Protein AF-A0A660R811-F1 (afdb_monomer)

pLDDT: mean 95.67, std 3.6, range [73.94, 98.81]

Foldseek 3Di:
DVVVLVVLVVVLVVCCVPPVPDPCNLVSLLVNLVSCVVVVVLVSSLVSLVVSCVPPPDLQSVLSSLQSNLVSCVVVVVLVSNLVSLVVSCVRPVPHPCNLVSLQVNLVSCVVVVVLVSSLVSLVVSCVSPVPDPCNLVSLQSNLVSCVVVVVLVSSLVSLVVSCVVPVPDPCNVVSVVSNVVSVVD

Radius of gyration: 19.11 Å; Cα contacts (8 Å, |Δi|>4): 213; chains: 1; bounding box: 40×36×58 Å

Nearest PDB structures (foldseek):
  2xev-assembly1_A  TM=8.954E-01  e=5.493E-05  Xanthomonas campestris
  9hmf-assembly1_K  TM=6.594E-01  e=2.266E-05  Campylobacter jejuni
  6q6g-assembly1_K  TM=6.552E-01  e=4.351E-05  Homo sapiens
  5g05-assembly1_K  TM=6.326E-01  e=6.029E-05  Homo sapiens
  9gaw-assembly1_K  TM=5.301E-01  e=6.933E-05  Homo sapiens

Secondary structure (DSSP, 8-state):
-HHHHHHHHHHHHHHHHH-TT-TTHHHHHHHHHHHHHHHT-HHHHHHHHHHHHHH---HHHHHHHHHHHHHHHHHTT-HHHHHHHHHHHHHH-TTSTTHHHHHHHHHHHHHHTT-HHHHHHHHHHHHHH-TT-TTHHHHHHHHHHHHHHTT-HHHHHHHHHHHHHH-TT-TTHHHHHHHHHHHHT-

Sequence (186 aa):
TARKFNELEDYTKKAIKEYPESPKIEWLKYYLGEAYLNMHDYDEAYTLMTGLLKESKTSDVKSGALYVIARYYSEQGNISKAEDYYKNLLSNYPLSVKAPWASLDLALLYYNKNEMKNAKMMFFKTIFTYPDFEKNDACYFYIAQIYEREKAYDKAIKTYQELIKKFPNSPKVPDARKRIEEISAR

Structure (mmCIF, N/CA/C/O backbone):
data_AF-A0A660R811-F1
#
_entry.id   AF-A0A660R811-F1
#
loop_
_atom_site.group_PDB
_atom_site.id
_atom_site.type_symbol
_atom_site.label_atom_id
_atom_site.label_alt_id
_atom_site.label_comp_id
_atom_site.label_asym_id
_atom_site.label_entity_id
_atom_site.label_seq_id
_atom_site.pdbx_PDB_ins_code
_atom_site.Cartn_x
_atom_site.Cartn_y
_atom_site.Cartn_z
_atom_site.occupancy
_atom_site.B_iso_or_equiv
_atom_site.auth_seq_id
_atom_site.auth_comp_id
_atom_site.auth_asym_id
_atom_site.auth_atom_id
_atom_site.pdbx_PDB_model_num
ATOM 1 N N . THR A 1 1 ? 3.594 -19.171 -10.398 1.00 73.94 1 THR A N 1
ATOM 2 C CA . THR A 1 1 ? 4.342 -20.412 -10.093 1.00 73.94 1 THR A CA 1
ATOM 3 C C . THR A 1 1 ? 5.773 -20.215 -10.542 1.00 73.94 1 THR A C 1
ATOM 5 O O . THR A 1 1 ? 5.964 -19.519 -11.533 1.00 73.94 1 THR A O 1
ATOM 8 N N . ALA A 1 2 ? 6.748 -20.827 -9.865 1.00 83.75 2 ALA A N 1
ATOM 9 C CA . ALA A 1 2 ? 8.171 -20.699 -10.211 1.00 83.75 2 ALA A CA 1
ATOM 10 C C . ALA A 1 2 ? 8.452 -20.997 -11.697 1.00 83.75 2 ALA A C 1
ATOM 12 O O . ALA A 1 2 ? 9.181 -20.273 -12.355 1.00 83.75 2 ALA A O 1
ATOM 13 N N . ARG A 1 3 ? 7.756 -21.985 -12.275 1.00 87.69 3 ARG A N 1
ATOM 14 C CA . ARG A 1 3 ? 7.851 -22.293 -13.709 1.00 87.69 3 ARG A CA 1
ATOM 15 C C . ARG A 1 3 ? 7.503 -21.108 -14.622 1.00 87.69 3 ARG A C 1
ATOM 17 O O . ARG A 1 3 ? 8.267 -20.807 -15.527 1.00 87.69 3 ARG A O 1
ATOM 24 N N . LYS A 1 4 ? 6.369 -20.433 -14.387 1.00 87.75 4 LYS A N 1
ATOM 25 C CA . LYS A 1 4 ? 5.953 -19.274 -15.203 1.00 87.75 4 LYS A CA 1
ATOM 26 C C . LYS A 1 4 ? 6.914 -18.094 -15.050 1.00 87.75 4 LYS A C 1
ATOM 28 O O . LYS A 1 4 ? 7.088 -17.333 -15.991 1.00 87.75 4 LYS A O 1
ATOM 33 N N . PHE A 1 5 ? 7.500 -17.945 -13.863 1.00 90.50 5 PHE A N 1
ATOM 34 C CA . PHE A 1 5 ? 8.515 -16.933 -13.597 1.00 90.50 5 PHE A CA 1
ATOM 35 C C . PHE A 1 5 ? 9.790 -17.209 -14.406 1.00 90.50 5 PHE A C 1
ATOM 37 O O . PHE A 1 5 ? 10.191 -16.346 -15.176 1.00 90.50 5 PHE A O 1
ATOM 44 N N . ASN A 1 6 ? 10.336 -18.428 -14.340 1.00 90.44 6 ASN A N 1
ATOM 45 C CA . ASN A 1 6 ? 11.533 -18.807 -15.101 1.00 90.44 6 ASN A CA 1
ATOM 46 C C . ASN A 1 6 ? 11.322 -18.648 -16.617 1.00 90.44 6 ASN A C 1
ATOM 48 O O . ASN A 1 6 ? 12.169 -18.097 -17.310 1.00 90.44 6 ASN A O 1
ATOM 52 N N . GLU A 1 7 ? 10.162 -19.073 -17.136 1.00 92.44 7 GLU A N 1
ATOM 53 C CA . GLU A 1 7 ? 9.817 -18.909 -18.557 1.00 92.44 7 GLU A CA 1
ATOM 54 C C . GLU A 1 7 ? 9.785 -17.422 -18.973 1.00 92.44 7 GLU A C 1
ATOM 56 O O . GLU A 1 7 ? 10.305 -17.065 -20.034 1.00 92.44 7 GLU A O 1
ATOM 61 N N . LEU A 1 8 ? 9.209 -16.544 -18.139 1.00 92.12 8 LEU A N 1
ATOM 62 C CA . LEU A 1 8 ? 9.195 -15.094 -18.371 1.00 92.12 8 LEU A CA 1
ATOM 63 C C . LEU A 1 8 ? 10.604 -14.497 -18.306 1.00 92.12 8 LEU A C 1
ATOM 65 O O . LEU A 1 8 ? 10.948 -13.655 -19.139 1.00 92.12 8 LEU A O 1
ATOM 69 N N . GLU A 1 9 ? 11.398 -14.908 -17.322 1.00 94.00 9 GLU A N 1
ATOM 70 C CA . GLU A 1 9 ? 12.757 -14.427 -17.100 1.00 94.00 9 GLU A CA 1
ATOM 71 C C . GLU A 1 9 ? 13.661 -14.760 -18.290 1.00 94.00 9 GLU A C 1
ATOM 73 O O . GLU A 1 9 ? 14.259 -13.853 -18.875 1.00 94.00 9 GLU A O 1
ATOM 78 N N . ASP A 1 10 ? 13.696 -16.026 -18.707 1.00 94.19 10 ASP A N 1
ATOM 79 C CA . ASP A 1 10 ? 14.511 -16.487 -19.832 1.00 94.19 10 ASP A CA 1
ATOM 80 C C . ASP A 1 10 ? 14.115 -15.786 -21.135 1.00 94.19 10 ASP A C 1
ATOM 82 O O . ASP A 1 10 ? 14.968 -15.262 -21.863 1.00 94.19 10 ASP A O 1
ATOM 86 N N . TYR A 1 11 ? 12.808 -15.717 -21.412 1.00 94.12 11 TYR A N 1
ATOM 87 C CA . TYR A 1 11 ? 12.290 -15.032 -22.592 1.00 94.12 11 TYR A CA 1
ATOM 88 C C . TYR A 1 11 ? 12.667 -13.547 -22.595 1.00 94.12 11 TYR A C 1
ATOM 90 O O . TYR A 1 11 ? 13.138 -13.022 -23.606 1.00 94.12 11 TYR A O 1
ATOM 98 N N . THR A 1 12 ? 12.501 -12.869 -21.459 1.00 93.62 12 THR A N 1
ATOM 99 C CA . THR A 1 12 ? 12.778 -11.435 -21.335 1.00 93.62 12 THR A CA 1
ATOM 100 C C . THR A 1 12 ? 14.269 -11.142 -21.469 1.00 93.62 12 THR A C 1
ATOM 102 O O . THR A 1 12 ? 14.640 -10.245 -22.227 1.00 93.62 12 THR A O 1
ATOM 105 N N . LYS A 1 13 ? 15.143 -11.921 -20.814 1.00 93.19 13 LYS A N 1
ATOM 106 C CA . LYS A 1 13 ? 16.605 -11.779 -20.936 1.00 93.19 13 LYS A CA 1
ATOM 107 C C . LYS A 1 13 ? 17.069 -11.964 -22.381 1.00 93.19 13 LYS A C 1
ATOM 109 O O . LYS A 1 13 ? 17.880 -11.175 -22.870 1.00 93.19 13 LYS A O 1
ATOM 114 N N . LYS A 1 14 ? 16.518 -12.954 -23.090 1.00 95.31 14 LYS A N 1
ATOM 115 C CA . LYS A 1 14 ? 16.787 -13.158 -24.520 1.00 95.31 14 LYS A CA 1
ATOM 116 C C . LYS A 1 14 ? 16.303 -11.973 -25.361 1.00 95.31 14 LYS A C 1
ATOM 118 O O . LYS A 1 14 ? 17.067 -11.450 -26.170 1.00 95.31 14 LYS A O 1
ATOM 123 N N . ALA A 1 15 ? 15.073 -11.509 -25.138 1.00 94.12 15 ALA A N 1
ATOM 124 C CA . ALA A 1 15 ? 14.486 -10.402 -25.889 1.00 94.12 15 ALA A CA 1
ATOM 125 C C . ALA A 1 15 ? 15.270 -9.090 -25.719 1.00 94.12 15 ALA A C 1
ATOM 127 O O . ALA A 1 15 ? 15.489 -8.390 -26.702 1.00 94.12 15 ALA A O 1
ATOM 128 N N . ILE A 1 16 ? 15.744 -8.784 -24.505 1.00 91.31 16 ILE A N 1
ATOM 129 C CA . ILE A 1 16 ? 16.579 -7.602 -24.229 1.00 91.31 16 ILE A CA 1
ATOM 130 C C . ILE A 1 16 ? 17.872 -7.629 -25.053 1.00 91.31 16 ILE A C 1
ATOM 132 O O . ILE A 1 16 ? 18.312 -6.586 -25.530 1.00 91.31 16 ILE A O 1
ATOM 136 N N . LYS A 1 17 ? 18.476 -8.809 -25.233 1.00 92.75 17 LYS A N 1
ATOM 137 C CA . LYS A 1 17 ? 19.713 -8.971 -26.004 1.00 92.75 17 LYS A CA 1
ATOM 138 C C . LYS A 1 17 ? 19.481 -8.881 -27.514 1.00 92.75 17 LYS A C 1
ATOM 140 O O . LYS A 1 17 ? 20.293 -8.290 -28.215 1.00 92.75 17 LYS A O 1
ATOM 145 N N . GLU A 1 18 ? 18.416 -9.502 -28.012 1.00 94.81 18 GLU A N 1
ATOM 146 C CA . GLU A 1 18 ? 18.158 -9.620 -29.455 1.00 94.81 18 GLU A CA 1
ATOM 147 C C . GLU A 1 18 ? 17.431 -8.404 -30.044 1.00 94.81 18 GLU A C 1
ATOM 149 O O . GLU A 1 18 ? 17.654 -8.062 -31.203 1.00 94.81 18 GLU A O 1
ATOM 154 N N . TYR A 1 19 ? 16.585 -7.735 -29.256 1.00 92.19 19 TYR A N 1
ATOM 155 C CA . TYR A 1 19 ? 15.718 -6.649 -29.721 1.00 92.19 19 TYR A CA 1
ATOM 156 C C . TYR A 1 19 ? 15.730 -5.432 -28.778 1.00 92.19 19 TYR A C 1
ATOM 158 O O . TYR A 1 19 ? 14.651 -4.963 -28.411 1.00 92.19 19 TYR A O 1
ATOM 166 N N . PRO A 1 20 ? 16.899 -4.893 -28.376 1.00 87.94 20 PRO A N 1
ATOM 167 C CA . PRO A 1 20 ? 16.999 -3.867 -27.329 1.00 87.94 20 PRO A CA 1
ATOM 168 C C . PRO A 1 20 ? 16.173 -2.599 -27.604 1.00 87.94 20 PRO A C 1
ATOM 170 O O . PRO A 1 20 ? 15.628 -2.015 -26.672 1.00 87.94 20 PRO A O 1
ATOM 173 N N . GLU A 1 21 ? 16.018 -2.222 -28.876 1.00 88.12 21 GLU A N 1
ATOM 174 C CA . GLU A 1 21 ? 15.279 -1.026 -29.312 1.00 88.12 21 GLU A CA 1
ATOM 175 C C . GLU A 1 21 ? 13.764 -1.257 -29.476 1.00 88.12 21 GLU A C 1
ATOM 177 O O . GLU A 1 21 ? 13.021 -0.350 -29.852 1.00 88.12 21 GLU A O 1
ATOM 182 N N . SER A 1 22 ? 13.270 -2.480 -29.249 1.00 89.69 22 SER A N 1
ATOM 183 C CA . SER A 1 22 ? 11.843 -2.766 -29.406 1.00 89.69 22 SER A CA 1
ATOM 184 C C . SER A 1 22 ? 11.028 -2.044 -28.324 1.00 89.69 22 SER A C 1
ATOM 186 O O . SER A 1 22 ? 11.321 -2.189 -27.134 1.00 89.69 22 SER A O 1
ATOM 188 N N . PRO A 1 23 ? 9.924 -1.359 -28.681 1.00 84.62 23 PRO A N 1
ATOM 189 C CA . PRO A 1 23 ? 9.081 -0.654 -27.711 1.00 84.62 23 PRO A CA 1
ATOM 190 C C . PRO A 1 23 ? 8.421 -1.599 -26.693 1.00 84.62 23 PRO A C 1
ATOM 192 O O . PRO A 1 23 ? 7.907 -1.164 -25.669 1.00 84.62 23 PRO A O 1
ATOM 195 N N . LYS A 1 24 ? 8.433 -2.913 -26.949 1.00 89.56 24 LYS A N 1
ATOM 196 C CA . LYS A 1 24 ? 7.929 -3.927 -26.014 1.00 89.56 24 LYS A CA 1
ATOM 197 C C . LYS A 1 24 ? 8.922 -4.252 -24.898 1.00 89.56 24 LYS A C 1
ATOM 199 O O . LYS A 1 24 ? 8.513 -4.825 -23.891 1.00 89.56 24 LYS A O 1
ATOM 204 N N . ILE A 1 25 ? 10.205 -3.916 -25.060 1.00 91.12 25 ILE A N 1
ATOM 205 C CA . ILE A 1 25 ? 11.242 -4.252 -24.080 1.00 91.12 25 ILE A CA 1
ATOM 206 C C . ILE A 1 25 ? 10.977 -3.583 -22.742 1.00 91.12 25 ILE A C 1
ATOM 208 O O . ILE A 1 25 ? 11.134 -4.241 -21.719 1.00 91.12 25 ILE A O 1
ATOM 212 N N . GLU A 1 26 ? 10.533 -2.324 -22.718 1.00 92.94 26 GLU A N 1
ATOM 213 C CA . GLU A 1 26 ? 10.246 -1.660 -21.441 1.00 92.94 26 GLU A CA 1
ATOM 214 C C . GLU A 1 26 ? 9.140 -2.373 -20.653 1.00 92.94 26 GLU A C 1
ATOM 216 O O . GLU A 1 26 ? 9.266 -2.543 -19.444 1.00 92.94 26 GLU A O 1
ATOM 221 N N . TRP A 1 27 ? 8.114 -2.884 -21.339 1.00 92.38 27 TRP A N 1
ATOM 222 C CA . TRP A 1 27 ? 7.029 -3.641 -20.720 1.00 92.38 27 TRP A CA 1
ATOM 223 C C . TRP A 1 27 ? 7.484 -5.019 -20.250 1.00 92.38 27 TRP A C 1
ATOM 225 O O . TRP A 1 27 ? 7.127 -5.431 -19.154 1.00 92.38 27 TRP A O 1
ATOM 235 N N . LEU A 1 28 ? 8.314 -5.718 -21.031 1.00 93.56 28 LEU A N 1
ATOM 236 C CA . LEU A 1 28 ? 8.889 -6.997 -20.602 1.00 93.56 28 LEU A CA 1
ATOM 237 C C . LEU A 1 28 ? 9.790 -6.823 -19.376 1.00 93.56 28 LEU A C 1
ATOM 239 O O . LEU A 1 28 ? 9.643 -7.559 -18.404 1.00 93.56 28 LEU A O 1
ATOM 243 N N . LYS A 1 29 ? 10.667 -5.812 -19.384 1.00 92.31 29 LYS A N 1
ATOM 244 C CA . LYS A 1 29 ? 11.474 -5.430 -18.218 1.00 92.31 29 LYS A CA 1
ATOM 245 C C . LYS A 1 29 ? 10.569 -5.087 -17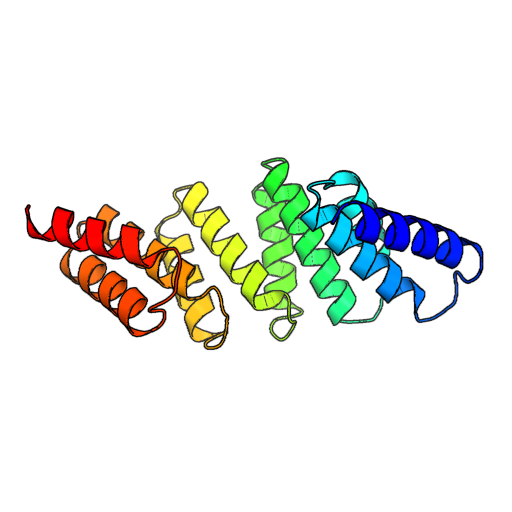.024 1.00 92.31 29 LYS A C 1
ATOM 247 O O . LYS A 1 29 ? 10.833 -5.525 -15.911 1.00 92.31 29 LYS A O 1
ATOM 252 N N . TYR A 1 30 ? 9.489 -4.336 -17.247 1.00 93.56 30 TYR A N 1
ATOM 253 C CA . TYR A 1 30 ? 8.550 -3.959 -16.192 1.00 93.56 30 TYR A CA 1
ATOM 254 C C . TYR A 1 30 ? 7.882 -5.193 -15.569 1.00 93.56 30 TYR A C 1
ATOM 256 O O . TYR A 1 30 ? 7.972 -5.386 -14.359 1.00 93.56 30 TYR A O 1
ATOM 264 N N . TYR A 1 31 ? 7.302 -6.080 -16.381 1.00 93.19 31 TYR A N 1
ATOM 265 C CA . TYR A 1 31 ? 6.665 -7.300 -15.885 1.00 93.19 31 TYR A CA 1
ATOM 266 C C . TYR A 1 31 ? 7.652 -8.247 -15.209 1.00 93.19 31 TYR A C 1
ATOM 268 O O . TYR A 1 31 ? 7.307 -8.857 -14.201 1.00 93.19 31 TYR A O 1
ATOM 276 N N . LEU A 1 32 ? 8.881 -8.353 -15.719 1.00 94.62 32 LEU A N 1
ATOM 277 C CA . LEU A 1 32 ? 9.922 -9.138 -15.068 1.00 94.62 32 LEU A CA 1
ATOM 278 C C . LEU A 1 32 ? 10.283 -8.553 -13.694 1.00 94.62 32 LEU A C 1
ATOM 280 O O . LEU A 1 32 ? 10.383 -9.299 -12.727 1.00 94.62 32 LEU A O 1
ATOM 284 N N . GLY A 1 33 ? 10.409 -7.229 -13.568 1.00 93.88 33 GLY A N 1
ATOM 285 C CA . GLY A 1 33 ? 10.685 -6.604 -12.273 1.00 93.88 33 GLY A CA 1
ATOM 286 C C . GLY A 1 33 ? 9.517 -6.708 -11.287 1.00 93.88 33 GLY A C 1
ATOM 287 O O . GLY A 1 33 ? 9.749 -6.894 -10.096 1.00 93.88 33 GLY A O 1
ATOM 288 N N . GLU A 1 34 ? 8.263 -6.670 -11.754 1.00 92.12 34 GLU A N 1
ATOM 289 C CA . GLU A 1 34 ? 7.107 -7.019 -10.914 1.00 92.12 34 GLU A CA 1
ATOM 290 C C . GLU A 1 34 ? 7.139 -8.486 -10.477 1.00 92.12 34 GLU A C 1
ATOM 292 O O . GLU A 1 34 ? 6.759 -8.818 -9.354 1.00 92.12 34 GLU A O 1
ATOM 297 N N . ALA A 1 35 ? 7.584 -9.378 -11.358 1.00 93.25 35 ALA A N 1
ATOM 298 C CA . ALA A 1 35 ? 7.699 -10.789 -11.045 1.00 93.25 35 ALA A CA 1
ATOM 299 C C . ALA A 1 35 ? 8.788 -11.035 -9.988 1.00 93.25 35 ALA A C 1
ATOM 301 O O . ALA A 1 35 ? 8.509 -11.735 -9.019 1.00 93.25 35 ALA A O 1
ATOM 302 N N . TYR A 1 36 ? 9.956 -10.392 -10.105 1.00 94.75 36 TYR A N 1
ATOM 303 C CA . TYR A 1 36 ? 10.993 -10.409 -9.066 1.00 94.75 36 TYR A CA 1
ATOM 304 C C . TYR A 1 36 ? 10.465 -9.866 -7.730 1.00 94.75 36 TYR A C 1
ATOM 306 O O . TYR A 1 36 ? 10.642 -10.507 -6.698 1.00 94.75 36 TYR A O 1
ATOM 314 N N . LEU A 1 37 ? 9.717 -8.751 -7.742 1.00 90.75 37 LEU A N 1
ATOM 315 C CA . LEU A 1 37 ? 9.075 -8.219 -6.533 1.00 90.75 37 LEU A CA 1
ATOM 316 C C . LEU A 1 37 ? 8.165 -9.266 -5.864 1.00 90.75 37 LEU A C 1
ATOM 318 O O . LEU A 1 37 ? 8.230 -9.451 -4.653 1.00 90.75 37 LEU A O 1
ATOM 322 N N . ASN A 1 38 ? 7.334 -9.962 -6.645 1.00 90.50 38 ASN A N 1
ATOM 323 C CA . ASN A 1 38 ? 6.429 -10.997 -6.132 1.00 90.50 38 ASN A CA 1
ATOM 324 C C . ASN A 1 38 ? 7.162 -12.247 -5.618 1.00 90.50 38 ASN A C 1
ATOM 326 O O . ASN A 1 38 ? 6.610 -12.980 -4.801 1.00 90.50 38 ASN A O 1
ATOM 330 N N . MET A 1 39 ? 8.374 -12.503 -6.112 1.00 91.31 39 MET A N 1
ATOM 331 C CA . MET A 1 39 ? 9.253 -13.576 -5.638 1.00 91.31 39 MET A CA 1
ATOM 332 C C . MET A 1 39 ? 10.105 -13.153 -4.434 1.00 91.31 39 MET A C 1
ATOM 334 O O . MET A 1 39 ? 10.786 -13.998 -3.865 1.00 91.31 39 MET A O 1
ATOM 338 N N . HIS A 1 40 ? 10.008 -11.888 -4.004 1.00 90.44 40 HIS A N 1
ATOM 339 C CA . HIS A 1 40 ? 10.858 -11.266 -2.984 1.00 90.44 40 HIS A CA 1
ATOM 340 C C . HIS A 1 40 ? 12.341 -11.143 -3.384 1.00 90.44 40 HIS A C 1
ATOM 342 O O . HIS A 1 40 ? 13.194 -10.881 -2.536 1.00 90.44 40 HIS A O 1
ATOM 348 N N . ASP A 1 41 ? 12.639 -11.235 -4.682 1.00 93.50 41 ASP A N 1
ATOM 349 C CA . ASP A 1 41 ? 13.967 -11.014 -5.265 1.00 93.50 41 ASP A CA 1
ATOM 350 C C . ASP A 1 41 ? 14.180 -9.505 -5.479 1.00 93.50 41 ASP A C 1
ATOM 352 O O . ASP A 1 41 ? 14.126 -8.958 -6.586 1.00 93.50 41 ASP A O 1
ATOM 356 N N . TYR A 1 42 ? 14.289 -8.776 -4.367 1.00 90.75 42 TYR A N 1
ATOM 357 C CA . TYR A 1 42 ? 14.204 -7.317 -4.376 1.00 90.75 42 TYR A CA 1
ATOM 358 C C . TYR A 1 42 ? 15.392 -6.632 -5.077 1.00 90.75 42 TYR A C 1
ATOM 360 O O . TYR A 1 42 ? 15.207 -5.551 -5.640 1.00 90.75 42 TYR A O 1
ATOM 368 N N . ASP A 1 43 ? 16.587 -7.231 -5.077 1.00 94.25 43 ASP A N 1
ATOM 369 C CA . ASP A 1 43 ? 17.795 -6.652 -5.688 1.00 94.25 43 ASP A CA 1
ATOM 370 C C . ASP A 1 43 ? 17.730 -6.658 -7.229 1.00 94.25 43 ASP A C 1
ATOM 372 O O . ASP A 1 43 ? 18.029 -5.651 -7.887 1.00 94.25 43 ASP A O 1
ATOM 376 N N . GLU A 1 44 ? 17.268 -7.758 -7.822 1.00 94.69 44 GLU A N 1
ATOM 377 C CA . GLU A 1 44 ? 17.022 -7.899 -9.256 1.00 94.69 44 GLU A CA 1
ATOM 378 C C . GLU A 1 44 ? 15.902 -6.956 -9.702 1.00 94.69 44 GLU A C 1
ATOM 380 O O . GLU A 1 44 ? 16.046 -6.229 -10.695 1.00 94.69 44 GLU A O 1
ATOM 385 N N . ALA A 1 45 ? 14.815 -6.901 -8.923 1.00 95.25 45 ALA A N 1
ATOM 386 C CA . ALA A 1 45 ? 13.706 -5.983 -9.156 1.00 95.25 45 ALA A CA 1
ATOM 387 C C . ALA A 1 45 ? 14.188 -4.523 -9.158 1.00 95.25 45 ALA A C 1
ATOM 389 O O . ALA A 1 45 ? 13.880 -3.759 -10.076 1.00 95.25 45 ALA A O 1
ATOM 390 N N . TYR A 1 46 ? 14.992 -4.138 -8.164 1.00 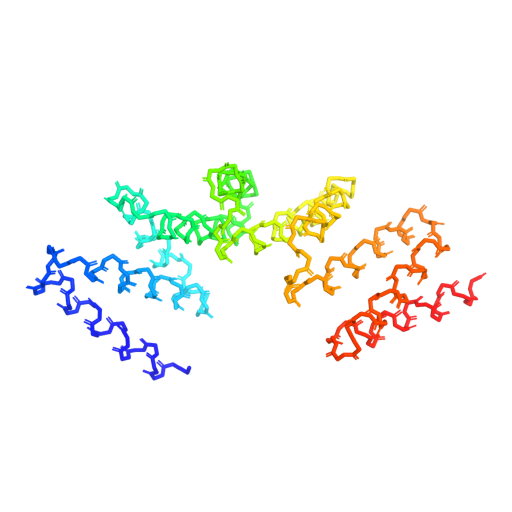95.62 46 TYR A N 1
ATOM 391 C CA . TYR A 1 46 ? 15.559 -2.797 -8.049 1.00 95.62 46 TYR A CA 1
ATOM 392 C C . TYR A 1 46 ? 16.467 -2.446 -9.231 1.00 95.62 46 TYR A C 1
ATOM 394 O O . TYR A 1 46 ? 16.323 -1.379 -9.837 1.00 95.62 46 TYR A O 1
ATOM 402 N N . THR A 1 47 ? 17.380 -3.345 -9.597 1.00 95.12 47 THR A N 1
ATOM 403 C CA . THR A 1 47 ? 18.315 -3.127 -10.710 1.00 95.12 47 THR A CA 1
ATOM 404 C C . THR A 1 47 ? 17.564 -2.862 -12.014 1.00 95.12 47 THR A C 1
ATOM 406 O O . THR A 1 47 ? 17.850 -1.897 -12.725 1.00 95.12 47 THR A O 1
ATOM 409 N N . LEU A 1 48 ? 16.538 -3.663 -12.297 1.00 94.38 48 LEU A N 1
ATOM 410 C CA . LEU A 1 48 ? 15.741 -3.526 -13.512 1.00 94.38 48 LEU A CA 1
ATOM 411 C C . LEU A 1 48 ? 14.898 -2.242 -13.514 1.00 94.38 48 LEU A C 1
ATOM 413 O O . LEU A 1 48 ? 14.853 -1.514 -14.510 1.00 94.38 48 LEU A O 1
ATOM 417 N N . MET A 1 49 ? 14.268 -1.929 -12.381 1.00 95.94 49 MET A N 1
ATOM 418 C CA . MET A 1 49 ? 13.371 -0.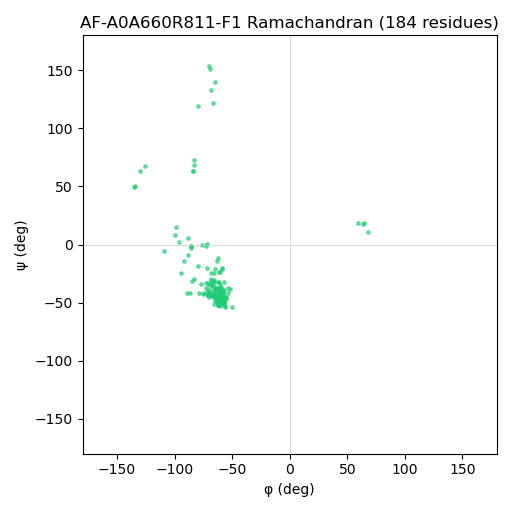780 -12.248 1.00 95.94 49 MET A CA 1
ATOM 419 C C . MET A 1 49 ? 14.117 0.553 -12.230 1.00 95.94 49 MET A C 1
ATOM 421 O O . MET A 1 49 ? 13.625 1.538 -12.779 1.00 95.94 49 MET A O 1
ATOM 425 N N . THR A 1 50 ? 15.330 0.604 -11.678 1.00 95.75 50 THR A N 1
ATOM 426 C CA . THR A 1 50 ? 16.168 1.813 -11.748 1.00 95.75 50 THR A CA 1
ATOM 427 C C . THR A 1 50 ? 16.631 2.123 -13.169 1.00 95.75 50 THR A C 1
ATOM 429 O O . THR A 1 50 ? 16.703 3.300 -13.529 1.00 95.75 50 THR A O 1
ATOM 432 N N . GLY A 1 51 ? 16.898 1.102 -13.992 1.00 93.38 51 GLY A N 1
ATOM 433 C CA . GLY A 1 51 ? 17.133 1.276 -15.428 1.00 93.38 51 GLY A CA 1
ATOM 434 C C . GLY A 1 51 ? 15.898 1.839 -16.134 1.00 93.38 51 GLY A C 1
ATOM 435 O O . GLY A 1 51 ? 15.967 2.885 -16.780 1.00 93.38 51 GLY A O 1
ATOM 436 N N . LEU A 1 52 ? 14.736 1.213 -15.918 1.00 93.56 52 LEU A N 1
ATOM 437 C CA . LEU A 1 52 ? 13.468 1.654 -16.510 1.00 93.56 52 LEU A CA 1
ATOM 438 C C . LEU A 1 52 ? 13.086 3.086 -16.143 1.00 93.56 52 LEU A C 1
ATOM 440 O O . LEU A 1 52 ? 12.637 3.836 -17.006 1.00 93.56 52 LEU A O 1
ATOM 444 N N . LEU A 1 53 ? 13.282 3.486 -14.887 1.00 94.62 53 LEU A N 1
ATOM 445 C CA . LEU A 1 53 ? 12.941 4.832 -14.435 1.00 94.62 53 LEU A CA 1
ATOM 446 C C . LEU A 1 53 ? 13.754 5.918 -15.163 1.00 94.62 53 LEU A C 1
ATOM 448 O O . LEU A 1 53 ? 13.240 7.017 -15.385 1.00 94.62 53 LEU A O 1
ATOM 452 N N . LYS A 1 54 ? 15.003 5.612 -15.544 1.00 93.19 54 LYS A N 1
ATOM 453 C CA . LYS A 1 54 ? 15.890 6.518 -16.293 1.00 93.19 54 LYS A CA 1
ATOM 454 C C . LYS A 1 54 ? 15.552 6.567 -17.784 1.00 93.19 54 LYS A C 1
ATOM 456 O O . LYS A 1 54 ? 15.586 7.643 -18.373 1.00 93.19 54 LYS A O 1
ATOM 461 N N . GLU A 1 55 ? 15.259 5.414 -18.380 1.00 90.94 55 GLU A N 1
ATOM 462 C CA . GLU A 1 55 ? 15.128 5.244 -19.835 1.00 90.94 55 GLU A CA 1
ATOM 463 C C . GLU A 1 55 ? 13.705 5.502 -20.347 1.00 90.94 55 GLU A C 1
ATOM 465 O O . GLU A 1 55 ? 13.516 6.124 -21.396 1.00 90.94 55 GLU A O 1
ATOM 470 N N . SER A 1 56 ? 12.694 5.017 -19.622 1.00 89.56 56 SER A N 1
ATOM 471 C CA . SER A 1 56 ? 11.312 5.022 -20.099 1.00 89.56 56 SER A CA 1
ATOM 472 C C . SER A 1 56 ? 10.748 6.442 -20.157 1.00 89.56 56 SER A C 1
ATOM 474 O O . SER A 1 56 ? 11.103 7.322 -19.369 1.00 89.56 56 SER A O 1
ATOM 476 N N . LYS A 1 57 ? 9.812 6.678 -21.078 1.00 90.81 57 LYS A N 1
ATOM 477 C CA . LYS A 1 57 ? 8.952 7.877 -21.103 1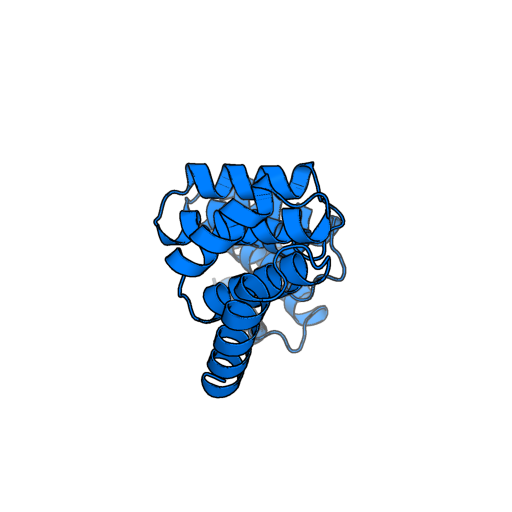.00 90.81 57 LYS A CA 1
ATOM 478 C C . LYS A 1 57 ? 7.502 7.549 -20.739 1.00 90.81 57 LYS A C 1
ATOM 480 O O . LYS A 1 57 ? 6.698 8.463 -20.573 1.00 90.81 57 LYS A O 1
ATOM 485 N N . THR A 1 58 ? 7.189 6.268 -20.575 1.00 92.94 58 THR A N 1
ATOM 486 C CA . THR A 1 58 ? 5.844 5.760 -20.332 1.00 92.94 58 THR A CA 1
ATOM 487 C C . THR A 1 58 ? 5.478 5.937 -18.862 1.00 92.94 58 THR A C 1
ATOM 489 O O . THR A 1 58 ? 6.137 5.408 -17.968 1.00 92.94 58 THR A O 1
ATOM 492 N N . SER A 1 59 ? 4.416 6.704 -18.609 1.00 93.00 59 SER A N 1
ATOM 493 C CA . SER A 1 59 ? 3.952 7.045 -17.258 1.00 93.00 59 SER A CA 1
ATOM 494 C C . SER A 1 59 ? 3.693 5.806 -16.395 1.00 93.00 59 SER A C 1
ATOM 496 O O . SER A 1 59 ? 4.144 5.745 -15.252 1.00 93.00 59 SER A O 1
ATOM 498 N N . ASP A 1 60 ? 3.028 4.793 -16.953 1.00 91.12 60 ASP A N 1
ATOM 499 C CA . ASP A 1 60 ? 2.702 3.565 -16.224 1.00 91.12 60 ASP A CA 1
ATOM 500 C C . ASP A 1 60 ? 3.960 2.793 -15.818 1.00 91.12 60 ASP A C 1
ATOM 502 O O . ASP A 1 60 ? 4.105 2.442 -14.647 1.00 91.12 60 ASP A O 1
ATOM 506 N N . VAL A 1 61 ? 4.920 2.634 -16.733 1.00 94.25 61 VAL A N 1
ATOM 507 C CA . VAL A 1 61 ? 6.215 1.995 -16.448 1.00 94.25 61 VAL A CA 1
ATOM 508 C C . VAL A 1 61 ? 6.980 2.766 -15.370 1.00 94.25 61 VAL A C 1
ATOM 510 O O . VAL A 1 61 ? 7.499 2.156 -14.435 1.00 94.25 61 VAL A O 1
ATOM 513 N N . LYS A 1 62 ? 7.007 4.105 -15.433 1.00 96.44 62 LYS A N 1
ATOM 514 C CA . LYS A 1 62 ? 7.652 4.934 -14.400 1.00 96.44 62 LYS A CA 1
ATOM 515 C C . LYS A 1 62 ? 6.992 4.786 -13.037 1.00 96.44 62 LYS A C 1
ATOM 517 O O . LYS A 1 62 ? 7.694 4.621 -12.043 1.00 96.44 62 LYS A O 1
ATOM 522 N N . SER A 1 63 ? 5.663 4.825 -12.980 1.00 96.62 63 SER A N 1
ATOM 523 C CA . SER A 1 63 ? 4.923 4.633 -11.729 1.00 96.62 63 SER A CA 1
ATOM 524 C C . SER A 1 63 ? 5.181 3.244 -11.135 1.00 96.62 63 SER A C 1
ATOM 526 O O . SER A 1 63 ? 5.448 3.113 -9.943 1.00 96.62 63 SER A O 1
ATOM 528 N N . GLY A 1 64 ? 5.220 2.220 -11.987 1.00 94.75 64 GLY A N 1
ATOM 529 C CA . GLY A 1 64 ? 5.615 0.863 -11.650 1.00 94.75 64 GLY A CA 1
ATOM 530 C C . GLY A 1 64 ? 7.009 0.773 -11.043 1.00 94.75 64 GLY A C 1
ATOM 531 O O . GLY A 1 64 ? 7.183 0.230 -9.952 1.00 94.75 64 GLY A O 1
ATOM 532 N N . ALA A 1 65 ? 7.989 1.373 -11.717 1.00 96.88 65 ALA A N 1
ATOM 533 C CA . ALA A 1 65 ? 9.367 1.412 -11.255 1.00 96.88 65 ALA A CA 1
ATOM 534 C C . ALA A 1 65 ? 9.514 2.129 -9.910 1.00 96.88 65 ALA A C 1
ATOM 536 O O . ALA A 1 65 ? 10.164 1.604 -9.008 1.00 96.88 65 ALA A O 1
ATOM 537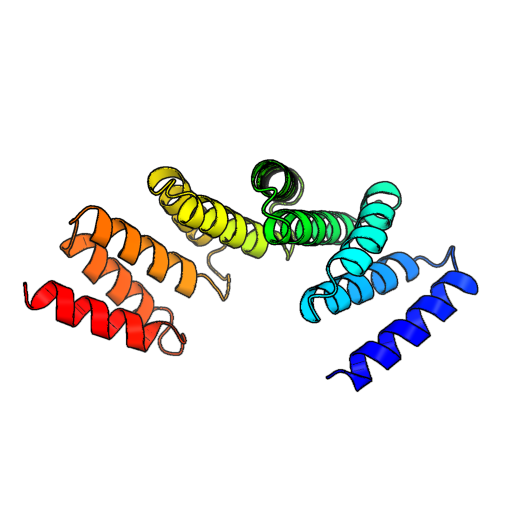 N N . LEU A 1 66 ? 8.868 3.287 -9.736 1.00 98.06 66 LEU A N 1
ATOM 538 C CA . LEU A 1 66 ? 8.865 4.003 -8.458 1.00 98.06 66 LEU A CA 1
ATOM 539 C C . LEU A 1 66 ? 8.288 3.146 -7.327 1.00 98.06 66 LEU A C 1
ATOM 541 O O . LEU A 1 66 ? 8.857 3.127 -6.239 1.00 98.06 66 LEU A O 1
ATOM 545 N N . TYR A 1 67 ? 7.196 2.418 -7.581 1.00 97.56 67 TYR A N 1
ATOM 546 C CA . TYR A 1 67 ? 6.583 1.539 -6.585 1.00 97.56 67 TYR A CA 1
ATOM 547 C C . TYR A 1 67 ? 7.538 0.421 -6.155 1.00 97.56 67 TYR A C 1
ATOM 549 O O . TYR A 1 67 ? 7.767 0.228 -4.964 1.00 97.56 67 TYR A O 1
ATOM 557 N N . VAL A 1 68 ? 8.147 -0.281 -7.114 1.00 96.44 68 VAL A N 1
ATOM 558 C CA . VAL A 1 68 ? 9.082 -1.380 -6.824 1.00 96.44 68 VAL A CA 1
ATOM 559 C C . VAL A 1 68 ? 10.328 -0.874 -6.093 1.00 96.44 68 VAL A C 1
ATOM 561 O O . VAL A 1 68 ? 10.773 -1.499 -5.134 1.00 96.44 68 VAL A O 1
ATOM 564 N N . ILE A 1 69 ? 10.866 0.285 -6.482 1.00 97.44 69 ILE A N 1
ATOM 565 C CA . ILE A 1 69 ? 12.010 0.893 -5.791 1.00 97.44 69 ILE A CA 1
ATOM 566 C C . ILE A 1 69 ? 11.632 1.305 -4.357 1.00 97.44 69 ILE A C 1
ATOM 568 O O . ILE A 1 69 ? 12.424 1.120 -3.432 1.00 97.44 69 ILE A O 1
ATOM 572 N N . ALA A 1 70 ? 10.422 1.825 -4.139 1.00 97.69 70 ALA A N 1
ATOM 573 C CA . ALA A 1 70 ? 9.938 2.131 -2.795 1.00 97.69 70 ALA A CA 1
ATOM 574 C C . ALA A 1 70 ? 9.825 0.866 -1.927 1.00 97.69 70 ALA A C 1
ATOM 576 O O . ALA A 1 70 ? 10.271 0.872 -0.777 1.00 97.69 70 ALA A O 1
ATOM 577 N N . ARG A 1 71 ? 9.301 -0.233 -2.490 1.00 95.94 71 ARG A N 1
ATOM 578 C CA . ARG A 1 71 ? 9.257 -1.549 -1.833 1.00 95.94 71 ARG A CA 1
ATOM 579 C C . ARG A 1 71 ? 10.652 -2.039 -1.471 1.00 95.94 71 ARG A C 1
ATOM 581 O O . ARG A 1 71 ? 10.866 -2.376 -0.315 1.00 95.94 71 ARG A O 1
ATOM 588 N N . TYR A 1 72 ? 11.603 -1.983 -2.403 1.00 96.06 72 TYR A N 1
ATOM 589 C CA . TYR A 1 72 ? 13.003 -2.331 -2.147 1.00 96.06 72 TYR A CA 1
ATOM 590 C C . TYR A 1 72 ? 13.546 -1.613 -0.905 1.00 96.06 72 TYR A C 1
ATOM 592 O O . TYR A 1 72 ? 14.008 -2.249 0.039 1.00 96.06 72 TYR A O 1
ATOM 600 N N . TYR A 1 73 ? 13.423 -0.284 -0.851 1.00 97.12 73 TYR A N 1
ATOM 601 C CA . TYR A 1 73 ? 13.916 0.477 0.297 1.00 97.12 73 TYR A CA 1
ATOM 602 C C . TYR A 1 73 ? 13.149 0.192 1.592 1.00 97.12 73 TYR A C 1
ATOM 604 O O . TYR A 1 73 ? 13.753 0.231 2.663 1.00 97.12 73 TYR A O 1
ATOM 612 N N . SER A 1 74 ? 11.853 -0.120 1.510 1.00 95.12 74 SER A N 1
ATOM 613 C CA . SER A 1 74 ? 11.053 -0.519 2.670 1.00 95.12 74 SER A CA 1
ATOM 614 C C . SER A 1 74 ? 11.566 -1.823 3.284 1.00 95.12 74 SER A C 1
ATOM 616 O O . SER A 1 74 ? 11.677 -1.917 4.503 1.00 95.12 74 SER A O 1
ATOM 618 N N . GLU A 1 75 ? 11.912 -2.804 2.452 1.00 93.06 75 GLU A N 1
ATOM 619 C CA . GLU A 1 75 ? 12.410 -4.121 2.880 1.00 93.06 75 GLU A CA 1
ATOM 620 C C . GLU A 1 75 ? 13.824 -4.035 3.461 1.00 93.06 75 GLU A C 1
ATOM 622 O O . GLU A 1 75 ? 14.139 -4.699 4.442 1.00 93.06 75 GLU A O 1
ATOM 627 N N . GLN A 1 76 ? 14.648 -3.122 2.941 1.00 93.44 76 GLN A N 1
ATOM 628 C CA . GLN A 1 76 ? 15.959 -2.795 3.516 1.00 93.44 76 GLN A CA 1
ATOM 629 C C . GLN A 1 76 ? 15.868 -1.991 4.828 1.00 93.44 76 GLN A C 1
ATOM 631 O O . GLN A 1 76 ? 16.888 -1.592 5.389 1.00 93.44 76 GLN A O 1
ATOM 636 N N . GLY A 1 77 ? 14.659 -1.659 5.295 1.00 92.88 77 GLY A N 1
ATOM 637 C CA . GLY A 1 77 ? 14.453 -0.796 6.459 1.00 92.88 77 GLY A CA 1
ATOM 638 C C . GLY A 1 77 ? 14.873 0.660 6.229 1.00 92.88 77 GLY A C 1
ATOM 639 O O . GLY A 1 77 ? 14.910 1.451 7.173 1.00 92.88 77 GLY A O 1
ATOM 640 N N . ASN A 1 78 ? 15.161 1.064 4.987 1.00 96.25 78 ASN A N 1
ATOM 641 C CA . ASN A 1 78 ? 15.442 2.453 4.639 1.00 96.25 78 ASN A CA 1
ATOM 642 C C . ASN A 1 78 ? 14.133 3.220 4.425 1.00 96.25 78 ASN A C 1
ATOM 644 O O . ASN A 1 78 ? 13.738 3.583 3.314 1.00 96.25 78 ASN A O 1
ATOM 648 N N . ILE A 1 79 ? 13.468 3.471 5.547 1.00 94.25 79 ILE A N 1
ATOM 649 C CA . ILE A 1 79 ? 12.143 4.077 5.611 1.00 94.25 79 ILE A CA 1
ATOM 650 C C . ILE A 1 79 ? 12.096 5.448 4.927 1.00 94.25 79 ILE A C 1
ATOM 652 O O . ILE A 1 79 ? 11.132 5.748 4.229 1.00 94.25 79 ILE A O 1
ATOM 656 N N . SER A 1 80 ? 13.148 6.260 5.085 1.00 96.06 80 SER A N 1
ATOM 657 C CA . SER A 1 80 ? 13.222 7.599 4.484 1.00 96.06 80 SER A CA 1
ATOM 658 C C . SER A 1 80 ? 13.154 7.530 2.960 1.00 96.06 80 SER A C 1
ATOM 660 O O . SER A 1 80 ? 12.335 8.208 2.349 1.00 96.06 80 SER A O 1
ATOM 662 N N . LYS A 1 81 ? 13.975 6.674 2.338 1.00 97.75 81 LYS A N 1
ATOM 663 C CA . LYS A 1 81 ? 13.962 6.531 0.880 1.00 97.75 81 LYS A CA 1
ATOM 664 C C . LYS A 1 81 ? 12.656 5.918 0.388 1.00 97.75 81 LYS A C 1
ATOM 666 O O . LYS A 1 81 ? 12.116 6.385 -0.608 1.00 97.75 81 LYS A O 1
ATOM 671 N N . ALA A 1 82 ? 12.134 4.903 1.078 1.00 97.94 82 ALA A N 1
ATOM 672 C CA . ALA A 1 82 ? 10.850 4.302 0.718 1.00 97.94 82 ALA A CA 1
ATOM 673 C C . ALA A 1 82 ? 9.736 5.362 0.665 1.00 97.94 82 ALA A C 1
ATOM 675 O O . ALA A 1 82 ? 9.002 5.454 -0.319 1.00 97.94 82 ALA A O 1
ATOM 676 N N . GLU A 1 83 ? 9.668 6.213 1.692 1.00 97.62 83 GLU A N 1
ATOM 677 C CA . GLU A 1 83 ? 8.731 7.331 1.776 1.00 97.62 83 GLU A CA 1
ATOM 678 C C . GLU A 1 83 ? 8.884 8.315 0.605 1.00 97.62 83 GLU A C 1
ATOM 680 O O . GLU A 1 83 ? 7.878 8.678 -0.012 1.00 97.62 83 GLU A O 1
ATOM 685 N N . ASP A 1 84 ? 10.113 8.697 0.250 1.00 98.25 84 ASP A N 1
ATOM 686 C CA . ASP A 1 84 ? 10.380 9.603 -0.874 1.00 98.25 84 ASP A CA 1
ATOM 687 C C . ASP A 1 84 ? 9.877 9.035 -2.210 1.00 98.25 84 ASP A C 1
ATOM 689 O O . ASP A 1 84 ? 9.206 9.736 -2.974 1.00 98.25 84 ASP A O 1
ATOM 693 N N . TYR A 1 85 ? 10.140 7.754 -2.486 1.00 98.56 85 TYR A N 1
ATOM 694 C CA . TYR A 1 85 ? 9.700 7.107 -3.727 1.00 98.56 85 TYR A CA 1
ATOM 695 C C . TYR A 1 85 ? 8.177 6.926 -3.789 1.00 98.56 85 TYR A C 1
ATOM 697 O O . TYR A 1 85 ? 7.579 7.204 -4.834 1.00 98.56 85 TYR A O 1
ATOM 705 N N . TYR A 1 86 ? 7.521 6.549 -2.684 1.00 98.56 86 TYR A N 1
ATOM 706 C CA . TYR A 1 86 ? 6.055 6.496 -2.642 1.00 98.56 86 TYR A CA 1
ATOM 707 C C . TYR A 1 86 ? 5.431 7.874 -2.861 1.00 98.56 86 TYR A C 1
ATOM 709 O O . TYR A 1 86 ? 4.498 8.010 -3.653 1.00 98.56 86 TYR A O 1
ATOM 717 N N . LYS A 1 87 ? 5.948 8.917 -2.202 1.00 98.38 87 LYS A N 1
ATOM 718 C CA . LYS A 1 87 ? 5.452 10.288 -2.388 1.00 98.38 87 LYS A CA 1
ATOM 719 C C . LYS A 1 87 ? 5.658 10.780 -3.813 1.00 98.38 87 LYS A C 1
ATOM 721 O O . LYS A 1 87 ? 4.760 11.425 -4.354 1.00 98.38 87 LYS A O 1
ATOM 726 N N . ASN A 1 88 ? 6.800 10.467 -4.424 1.00 98.44 88 ASN A N 1
ATOM 727 C CA . ASN A 1 88 ? 7.072 10.797 -5.819 1.00 98.44 88 ASN A CA 1
ATOM 728 C C . ASN A 1 88 ? 6.011 10.171 -6.738 1.00 98.44 88 ASN A C 1
ATOM 730 O O . ASN A 1 88 ? 5.389 10.887 -7.523 1.00 98.44 88 ASN A O 1
ATOM 734 N N . LEU A 1 89 ? 5.724 8.877 -6.566 1.00 98.50 89 LEU A N 1
ATOM 735 C CA . LEU A 1 89 ? 4.684 8.188 -7.328 1.00 98.50 89 LEU A CA 1
ATOM 736 C C . LEU A 1 89 ? 3.320 8.858 -7.150 1.00 98.50 89 LEU A C 1
ATOM 738 O O . LEU A 1 89 ? 2.675 9.209 -8.132 1.00 98.50 89 LEU A O 1
ATOM 742 N N . LEU A 1 90 ? 2.901 9.086 -5.906 1.00 98.25 90 LEU A N 1
ATOM 743 C CA . LEU A 1 90 ? 1.594 9.672 -5.599 1.00 98.25 90 LEU A CA 1
ATOM 744 C C . LEU A 1 90 ? 1.444 11.119 -6.082 1.00 98.25 90 LEU A C 1
ATOM 746 O O . LEU A 1 90 ? 0.321 11.572 -6.287 1.00 98.25 90 LEU A O 1
ATOM 750 N N . SER A 1 91 ? 2.551 11.845 -6.244 1.00 98.00 91 SER A N 1
ATOM 751 C CA . SER A 1 91 ? 2.538 13.235 -6.712 1.00 98.00 91 SER A CA 1
ATOM 752 C C . SER A 1 91 ? 2.539 13.324 -8.235 1.00 98.00 91 SER A C 1
ATOM 754 O O . SER A 1 91 ? 1.808 14.131 -8.799 1.00 98.00 91 SER A O 1
ATOM 756 N N . ASN A 1 92 ? 3.340 12.491 -8.904 1.00 97.81 92 ASN A N 1
ATOM 757 C CA . ASN A 1 92 ? 3.540 12.567 -10.353 1.00 97.81 92 ASN A CA 1
ATOM 758 C C . ASN A 1 92 ? 2.617 11.634 -11.146 1.00 97.81 92 ASN A C 1
ATOM 760 O O . ASN A 1 92 ? 2.324 11.906 -12.308 1.00 97.81 92 ASN A O 1
ATOM 764 N N . TYR A 1 93 ? 2.141 10.551 -10.529 1.00 97.50 93 TYR A N 1
ATOM 765 C CA . TYR A 1 93 ? 1.355 9.500 -11.178 1.00 97.50 93 TYR A CA 1
ATOM 766 C C . TYR A 1 93 ? 0.123 9.075 -10.353 1.00 97.50 93 TYR A C 1
ATOM 768 O O . TYR A 1 93 ? -0.095 7.873 -10.162 1.00 97.50 93 TYR A O 1
ATOM 776 N N . PRO A 1 94 ? -0.717 10.017 -9.871 1.00 97.12 94 PRO A N 1
ATOM 777 C CA . PRO A 1 94 ? -1.837 9.709 -8.975 1.00 97.12 94 PRO A CA 1
ATOM 778 C C . PRO A 1 94 ? -2.925 8.833 -9.613 1.00 97.12 94 PRO A C 1
ATOM 780 O O . PRO A 1 94 ? -3.680 8.196 -8.893 1.00 97.12 94 PRO A O 1
ATOM 783 N N . LEU A 1 95 ? -3.019 8.786 -10.945 1.00 95.81 95 LEU A N 1
ATOM 784 C CA . LEU A 1 95 ? -4.004 7.966 -11.666 1.00 95.81 95 LEU A CA 1
ATOM 785 C C . LEU A 1 95 ? -3.448 6.608 -12.118 1.00 95.81 95 LEU A C 1
ATOM 787 O O . LEU A 1 95 ? -4.143 5.853 -12.792 1.00 95.81 95 LEU A O 1
ATOM 791 N N . SER A 1 96 ? -2.193 6.297 -11.782 1.00 96.25 96 SER A N 1
ATOM 792 C CA . SER A 1 96 ? -1.590 5.017 -12.156 1.00 96.25 96 SER A CA 1
ATOM 793 C C . SER A 1 96 ? -2.203 3.856 -11.377 1.00 96.25 96 SER A C 1
ATOM 795 O O . SER A 1 96 ? -2.601 3.995 -10.219 1.00 96.25 96 SER A O 1
ATOM 797 N N . VAL A 1 97 ? -2.166 2.660 -11.967 1.00 94.81 97 VAL A N 1
ATOM 798 C CA . VAL A 1 97 ? -2.607 1.418 -11.306 1.00 94.81 97 VAL A CA 1
ATOM 799 C C . VAL A 1 97 ? -1.840 1.118 -10.009 1.00 94.81 97 VAL A C 1
ATOM 801 O O . VAL A 1 97 ? -2.331 0.381 -9.156 1.00 94.81 97 VAL A O 1
ATOM 804 N N . LYS A 1 98 ? -0.641 1.693 -9.833 1.00 96.44 98 LYS A N 1
ATOM 805 C CA . LYS A 1 98 ? 0.189 1.548 -8.628 1.00 96.44 98 LYS A CA 1
ATOM 806 C C . LYS A 1 98 ? -0.044 2.619 -7.571 1.00 96.44 98 LYS A C 1
ATOM 808 O O . LYS A 1 98 ? 0.361 2.418 -6.429 1.00 96.44 98 LYS A O 1
ATOM 813 N N . ALA A 1 99 ? -0.721 3.714 -7.900 1.00 98.31 99 ALA A N 1
ATOM 814 C CA . ALA A 1 99 ? -1.021 4.780 -6.953 1.00 98.31 99 ALA A CA 1
ATOM 815 C C . ALA A 1 99 ? -1.792 4.309 -5.702 1.00 98.31 99 ALA A C 1
ATOM 817 O O . ALA A 1 99 ? -1.338 4.617 -4.597 1.00 98.31 99 ALA A O 1
ATOM 818 N N . PRO A 1 100 ? -2.877 3.512 -5.797 1.00 98.38 100 PRO A N 1
ATOM 819 C CA . PRO A 1 100 ? -3.553 3.006 -4.600 1.00 98.38 100 PRO A CA 1
ATOM 820 C C . PRO A 1 100 ? -2.655 2.115 -3.729 1.00 98.38 100 PRO A C 1
ATOM 822 O O . PRO A 1 100 ? -2.642 2.264 -2.507 1.00 98.38 100 PRO A O 1
ATOM 825 N N . TRP A 1 101 ? -1.841 1.253 -4.348 1.00 98.00 101 TRP A N 1
ATOM 826 C CA . TRP A 1 101 ? -0.880 0.397 -3.646 1.00 98.00 101 TRP A CA 1
ATOM 827 C C . TRP A 1 101 ? 0.191 1.208 -2.916 1.00 98.00 101 TRP A C 1
ATOM 829 O O . TRP A 1 101 ? 0.430 0.987 -1.733 1.00 98.00 101 TRP A O 1
ATOM 839 N N . ALA A 1 102 ? 0.779 2.200 -3.585 1.00 98.44 102 ALA A N 1
ATOM 840 C CA . ALA A 1 102 ? 1.748 3.114 -2.987 1.00 98.44 102 ALA A CA 1
ATOM 841 C C . ALA A 1 102 ? 1.153 3.913 -1.818 1.00 98.44 102 ALA A C 1
ATOM 843 O O . ALA A 1 102 ? 1.821 4.141 -0.813 1.00 98.44 102 ALA A O 1
ATOM 844 N N . SER A 1 103 ? -0.113 4.324 -1.935 1.00 98.62 103 SER A N 1
ATOM 845 C CA . SER A 1 103 ? -0.827 5.046 -0.879 1.00 98.62 103 SER A CA 1
ATOM 846 C C . SER A 1 103 ? -1.039 4.175 0.360 1.00 98.62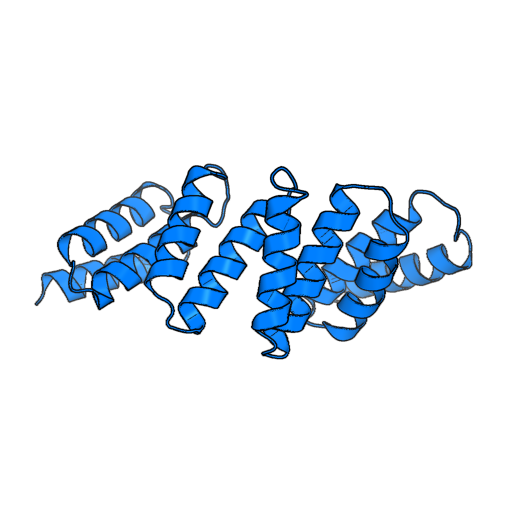 103 SER A C 1
ATOM 848 O O . SER A 1 103 ? -0.767 4.620 1.478 1.00 98.62 103 SER A O 1
ATOM 850 N N . LEU A 1 104 ? -1.466 2.922 0.166 1.00 98.75 104 LEU A N 1
ATOM 851 C CA . LEU A 1 104 ? -1.617 1.950 1.247 1.00 98.75 104 LEU A CA 1
ATOM 852 C C . LEU A 1 104 ? -0.275 1.609 1.900 1.00 98.75 104 LEU A C 1
ATOM 854 O O . LEU A 1 104 ? -0.171 1.664 3.124 1.00 98.75 104 LEU A O 1
ATOM 858 N N . ASP A 1 105 ? 0.750 1.296 1.110 1.00 98.31 105 ASP A N 1
ATOM 859 C CA . ASP A 1 105 ? 2.061 0.904 1.634 1.00 98.31 105 ASP A CA 1
ATOM 860 C C . ASP A 1 105 ? 2.738 2.057 2.384 1.00 98.31 105 ASP A C 1
ATOM 862 O O . ASP A 1 105 ? 3.335 1.835 3.435 1.00 98.31 105 ASP A O 1
ATOM 866 N N . LEU A 1 106 ? 2.568 3.304 1.936 1.00 98.50 106 LEU A N 1
ATOM 867 C CA . LEU A 1 106 ? 3.029 4.475 2.681 1.00 98.50 106 LEU A CA 1
ATOM 868 C C . LEU A 1 106 ? 2.247 4.675 3.994 1.00 98.50 106 LEU A C 1
ATOM 870 O O . LEU A 1 106 ? 2.831 5.031 5.018 1.00 98.50 106 LEU A O 1
ATOM 874 N N . ALA A 1 107 ? 0.939 4.407 4.013 1.00 98.56 107 ALA A N 1
ATOM 875 C CA . ALA A 1 107 ? 0.162 4.434 5.253 1.00 98.56 107 ALA A CA 1
ATOM 876 C C . ALA A 1 107 ? 0.633 3.360 6.253 1.00 98.56 107 ALA A C 1
ATOM 878 O O . ALA A 1 107 ? 0.779 3.645 7.445 1.00 98.56 107 ALA A O 1
ATOM 879 N N . LEU A 1 108 ? 0.922 2.148 5.767 1.00 98.31 108 LEU A N 1
ATOM 880 C CA . LEU A 1 108 ? 1.490 1.053 6.559 1.00 98.31 108 LEU A CA 1
ATOM 881 C C . LEU A 1 108 ? 2.895 1.387 7.064 1.00 98.31 108 LEU A C 1
ATOM 883 O O . LEU A 1 108 ? 3.210 1.110 8.220 1.00 98.31 108 LEU A O 1
ATOM 887 N N . LEU A 1 109 ? 3.711 2.043 6.238 1.00 97.38 109 LEU A N 1
ATOM 888 C CA . LEU A 1 109 ? 5.027 2.537 6.623 1.00 97.38 109 LEU A CA 1
ATOM 889 C C . LEU A 1 109 ? 4.916 3.479 7.831 1.00 97.38 109 LEU A C 1
ATOM 891 O O . LEU A 1 109 ? 5.578 3.259 8.843 1.00 97.38 109 LEU A O 1
ATOM 895 N N . TYR A 1 110 ? 4.017 4.469 7.783 1.00 98.00 110 TYR A N 1
ATOM 896 C CA . TYR A 1 110 ? 3.758 5.353 8.926 1.00 98.00 110 TYR A CA 1
ATOM 897 C C . TYR A 1 110 ? 3.215 4.607 10.147 1.00 98.00 110 TYR A C 1
ATOM 899 O O . TYR A 1 110 ? 3.611 4.907 11.275 1.00 98.00 110 TYR A O 1
ATOM 907 N N . TYR A 1 111 ? 2.333 3.624 9.948 1.00 98.06 111 TYR A N 1
ATOM 908 C CA . TYR A 1 111 ? 1.800 2.812 11.042 1.00 98.06 111 TYR A CA 1
ATOM 909 C C . TYR A 1 111 ? 2.923 2.052 11.764 1.00 98.06 111 TYR A C 1
ATOM 911 O O . TYR A 1 111 ? 3.001 2.088 12.993 1.00 98.06 111 TYR A O 1
ATOM 919 N N . ASN A 1 112 ? 3.834 1.436 11.008 1.00 95.50 112 ASN A N 1
ATOM 920 C CA . ASN A 1 112 ? 4.967 0.676 11.537 1.00 95.50 112 ASN A CA 1
ATOM 921 C C . ASN A 1 112 ? 6.007 1.574 12.228 1.00 95.50 112 ASN A C 1
ATOM 923 O O . ASN A 1 112 ? 6.588 1.169 13.231 1.00 95.50 112 ASN A O 1
ATOM 927 N N . LYS A 1 113 ? 6.177 2.823 11.770 1.00 94.31 113 LYS A N 1
ATOM 928 C CA . LYS A 1 113 ? 6.977 3.863 12.454 1.00 94.31 113 LYS A CA 1
ATOM 929 C C . LYS A 1 113 ? 6.331 4.407 13.736 1.00 94.31 113 LYS A C 1
ATOM 931 O O . LYS A 1 113 ? 6.878 5.313 14.357 1.00 94.31 113 LYS A O 1
ATOM 936 N N . ASN A 1 114 ? 5.154 3.910 14.116 1.00 95.75 114 ASN A N 1
ATOM 937 C CA . ASN A 1 114 ? 4.342 4.432 15.213 1.00 95.75 114 ASN A CA 1
ATOM 938 C C . ASN A 1 114 ? 3.832 5.880 15.000 1.00 95.75 114 ASN A C 1
ATOM 940 O O . ASN A 1 114 ? 3.360 6.529 15.934 1.00 95.75 114 ASN A O 1
ATOM 944 N N . GLU A 1 115 ? 3.844 6.387 13.763 1.00 97.06 115 GLU A N 1
ATOM 945 C CA . GLU A 1 115 ? 3.319 7.708 13.397 1.00 97.06 115 GLU A CA 1
ATOM 946 C C . GLU A 1 115 ? 1.799 7.646 13.155 1.00 97.06 115 GLU A C 1
ATOM 948 O O . GLU A 1 115 ? 1.294 7.888 12.056 1.00 97.06 115 GLU A O 1
ATOM 953 N N . MET A 1 116 ? 1.044 7.312 14.205 1.00 98.00 116 MET A N 1
ATOM 954 C CA . MET A 1 116 ? -0.391 6.988 14.130 1.00 98.00 116 MET A CA 1
ATOM 955 C C . MET A 1 116 ? -1.242 8.069 13.440 1.00 98.00 116 MET A C 1
ATOM 957 O O . MET A 1 116 ? -2.161 7.750 12.684 1.00 98.00 116 MET A O 1
ATOM 961 N N . LYS A 1 117 ? -0.924 9.354 13.650 1.00 97.69 117 LYS A N 1
ATOM 962 C CA . LYS A 1 117 ? -1.634 10.477 13.014 1.00 97.69 117 LYS A CA 1
ATOM 963 C C . LYS A 1 117 ? -1.451 10.479 11.491 1.00 97.69 117 LYS A C 1
ATOM 965 O O . LYS A 1 117 ? -2.439 10.594 10.766 1.00 97.69 117 LYS A O 1
ATOM 970 N N . ASN A 1 118 ? -0.211 10.324 11.024 1.00 97.31 118 ASN A N 1
ATOM 971 C CA . ASN A 1 118 ? 0.125 10.301 9.599 1.00 97.31 118 ASN A CA 1
ATOM 972 C C . ASN A 1 118 ? -0.447 9.049 8.930 1.00 97.31 118 ASN A C 1
ATOM 974 O O . ASN A 1 118 ? -1.078 9.150 7.879 1.00 97.31 118 ASN A O 1
ATOM 978 N N . ALA A 1 119 ? -0.325 7.895 9.593 1.00 98.56 119 ALA A N 1
ATOM 979 C CA . ALA A 1 119 ? -0.897 6.634 9.134 1.00 98.56 119 ALA A CA 1
ATOM 980 C C . ALA A 1 119 ? -2.412 6.747 8.918 1.00 98.56 119 ALA A C 1
ATOM 982 O O . ALA A 1 119 ? -2.907 6.499 7.821 1.00 98.56 119 ALA A O 1
ATOM 983 N N . LYS A 1 120 ? -3.152 7.209 9.937 1.00 98.44 120 LYS A N 1
ATOM 984 C CA . LYS A 1 120 ? -4.612 7.368 9.865 1.00 98.44 120 LYS A CA 1
ATOM 985 C C . LYS A 1 120 ? -5.031 8.315 8.743 1.00 98.44 120 LYS A C 1
ATOM 987 O O . LYS A 1 120 ? -5.937 7.988 7.980 1.00 98.44 120 LYS A O 1
ATOM 992 N N . MET A 1 121 ? -4.364 9.466 8.620 1.00 98.25 121 MET A N 1
ATOM 993 C CA . MET A 1 121 ? -4.622 10.424 7.541 1.00 98.25 121 MET A CA 1
ATOM 994 C C . MET A 1 121 ? -4.419 9.782 6.163 1.00 98.25 121 MET A C 1
ATOM 996 O O . MET A 1 121 ? -5.248 9.967 5.274 1.00 98.25 121 MET A O 1
ATOM 1000 N N . MET A 1 122 ? -3.354 8.998 5.995 1.00 98.31 122 MET A N 1
ATOM 1001 C CA . MET A 1 122 ? -3.045 8.361 4.720 1.00 98.31 122 MET A CA 1
ATOM 1002 C C . MET A 1 122 ? -3.998 7.208 4.381 1.00 98.31 122 MET A C 1
ATOM 1004 O O . MET A 1 122 ? -4.417 7.086 3.230 1.00 98.31 122 MET A O 1
ATOM 1008 N N . PHE A 1 123 ? -4.436 6.413 5.363 1.00 98.75 123 PHE A N 1
ATOM 1009 C CA . PHE A 1 123 ? -5.485 5.411 5.142 1.00 98.75 123 PHE A CA 1
ATOM 1010 C C . PHE A 1 123 ? -6.804 6.059 4.700 1.00 98.75 123 PHE A C 1
ATOM 1012 O O . PHE A 1 123 ? -7.403 5.611 3.725 1.00 98.75 123 PHE A O 1
ATOM 1019 N N . PHE A 1 124 ? -7.231 7.154 5.345 1.00 98.56 124 PHE A N 1
ATOM 1020 C CA . PHE A 1 124 ? -8.419 7.898 4.907 1.00 98.56 124 PHE A CA 1
ATOM 1021 C C . PHE A 1 124 ? -8.255 8.469 3.498 1.00 98.56 124 PHE A C 1
ATOM 1023 O O . PHE A 1 124 ? -9.167 8.348 2.680 1.00 98.56 124 PHE A O 1
ATOM 1030 N N . LYS A 1 125 ? -7.088 9.049 3.191 1.00 98.06 125 LYS A N 1
ATOM 1031 C CA . LYS A 1 125 ? -6.783 9.557 1.849 1.00 98.06 125 LYS A CA 1
ATOM 1032 C C . LYS A 1 125 ? -6.837 8.446 0.801 1.00 98.06 125 LYS A C 1
ATOM 1034 O O . LYS A 1 125 ? -7.337 8.695 -0.290 1.00 98.06 125 LYS A O 1
ATOM 1039 N N . THR A 1 126 ? -6.375 7.243 1.138 1.00 98.56 126 THR A N 1
ATOM 1040 C CA . THR A 1 126 ? -6.418 6.074 0.248 1.00 98.56 126 THR A CA 1
ATOM 1041 C C . THR A 1 126 ? -7.863 5.712 -0.087 1.00 98.56 126 THR A C 1
ATOM 1043 O O . THR A 1 126 ? -8.210 5.690 -1.262 1.00 98.56 126 THR A O 1
ATOM 1046 N N . ILE A 1 127 ? -8.723 5.554 0.927 1.00 98.44 127 ILE A N 1
ATOM 1047 C CA . ILE A 1 127 ? -10.152 5.243 0.736 1.00 98.44 127 ILE A CA 1
ATOM 1048 C C . ILE A 1 127 ? -10.857 6.333 -0.084 1.00 98.44 127 ILE A C 1
ATOM 1050 O O . ILE A 1 127 ? -11.665 6.028 -0.954 1.00 98.44 127 ILE A O 1
ATOM 1054 N N . PHE A 1 128 ? -10.568 7.608 0.196 1.00 98.06 128 PHE A N 1
ATOM 1055 C CA . PHE A 1 128 ? -11.225 8.730 -0.475 1.00 98.06 128 PHE A CA 1
ATOM 1056 C C . PHE A 1 128 ? -10.773 8.899 -1.931 1.00 98.06 128 PHE A C 1
ATOM 1058 O O . PHE A 1 128 ? -11.597 9.134 -2.807 1.00 98.06 128 PHE A O 1
ATOM 1065 N N . THR A 1 129 ? -9.468 8.790 -2.186 1.00 98.00 129 THR A N 1
ATOM 1066 C CA . THR A 1 129 ? -8.894 8.988 -3.529 1.00 98.00 129 THR A CA 1
ATOM 1067 C C . THR A 1 129 ? -9.135 7.777 -4.427 1.00 98.00 129 THR A C 1
ATOM 1069 O O . THR A 1 129 ? -9.336 7.938 -5.627 1.00 98.00 129 THR A O 1
ATOM 1072 N N . TYR A 1 130 ? -9.130 6.572 -3.853 1.00 98.00 130 TYR A N 1
ATOM 1073 C CA . TYR A 1 130 ? -9.233 5.308 -4.580 1.00 98.00 130 TYR A CA 1
ATOM 1074 C C . TYR A 1 130 ? -10.385 4.453 -4.023 1.00 98.00 130 TYR A C 1
ATOM 1076 O O . TYR A 1 130 ? -10.139 3.412 -3.411 1.00 98.00 130 TYR A O 1
ATOM 1084 N N . PRO A 1 131 ? -11.653 4.870 -4.198 1.00 97.31 131 PRO A N 1
ATOM 1085 C CA . PRO A 1 131 ? -12.802 4.208 -3.571 1.00 97.31 131 PRO A CA 1
ATOM 1086 C C . PRO A 1 131 ? -12.979 2.741 -3.995 1.00 97.31 131 PRO A C 1
ATOM 1088 O O . PRO A 1 131 ? -13.374 1.918 -3.168 1.00 97.31 131 PRO A O 1
ATOM 1091 N N . ASP A 1 132 ? -12.608 2.402 -5.232 1.00 96.19 132 ASP A N 1
ATOM 1092 C CA . ASP A 1 132 ? -12.726 1.048 -5.796 1.00 96.19 132 ASP A CA 1
ATOM 1093 C C . ASP A 1 132 ? -11.496 0.165 -5.532 1.00 96.19 132 ASP A C 1
ATOM 1095 O O . ASP A 1 132 ? -11.393 -0.950 -6.045 1.00 96.19 132 ASP A O 1
ATOM 1099 N N . PHE A 1 133 ? -10.528 0.647 -4.745 1.00 97.62 133 PHE A N 1
ATOM 1100 C CA . PHE A 1 133 ? -9.331 -0.126 -4.451 1.00 97.62 133 PHE A CA 1
ATOM 1101 C C . PHE A 1 133 ? -9.663 -1.364 -3.611 1.00 97.62 133 PHE A C 1
ATOM 1103 O O . PHE A 1 133 ? -10.152 -1.270 -2.484 1.00 97.62 133 PHE A O 1
ATOM 1110 N N . GLU A 1 134 ? -9.325 -2.540 -4.142 1.00 95.88 134 GLU A N 1
ATOM 1111 C CA . GLU A 1 134 ? -9.637 -3.837 -3.534 1.00 95.88 134 GLU A CA 1
ATOM 1112 C C . GLU A 1 134 ? -9.059 -4.040 -2.124 1.00 95.88 134 GLU A C 1
ATOM 1114 O O . GLU A 1 134 ? -9.566 -4.881 -1.385 1.00 95.88 134 GLU A O 1
ATOM 1119 N N . LYS A 1 135 ? -8.025 -3.277 -1.732 1.00 97.50 135 LYS A N 1
ATOM 1120 C CA . LYS A 1 135 ? -7.419 -3.335 -0.389 1.00 97.50 135 LYS A CA 1
ATOM 1121 C C . LYS A 1 135 ? -7.903 -2.243 0.566 1.00 97.50 135 LYS A C 1
ATOM 1123 O O . LYS A 1 135 ? -7.290 -2.014 1.611 1.00 97.50 135 LYS A O 1
ATOM 1128 N N . ASN A 1 136 ? -9.001 -1.561 0.244 1.00 98.50 136 ASN A N 1
ATOM 1129 C CA . ASN A 1 136 ? -9.607 -0.601 1.167 1.00 98.50 136 ASN A CA 1
ATOM 1130 C C . ASN A 1 136 ? -10.068 -1.263 2.479 1.00 98.50 136 ASN A C 1
ATOM 1132 O O . ASN A 1 136 ? -10.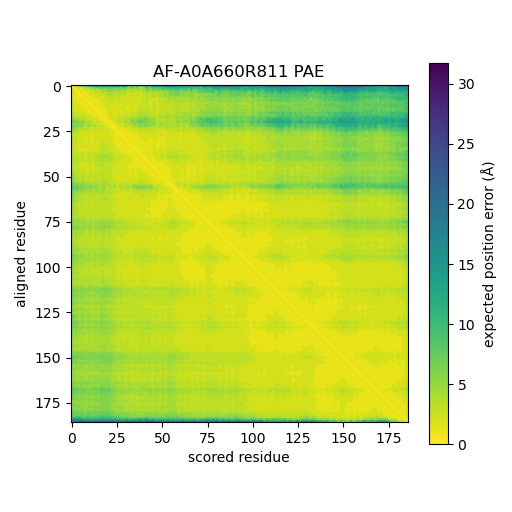090 -0.598 3.515 1.00 98.50 136 ASN A O 1
ATOM 1136 N N . ASP A 1 137 ? -10.340 -2.571 2.484 1.00 98.44 137 ASP A N 1
ATOM 1137 C CA . ASP A 1 137 ? -10.561 -3.366 3.697 1.00 98.44 137 ASP A CA 1
ATOM 1138 C C . ASP A 1 137 ? -9.404 -3.237 4.708 1.00 98.44 137 ASP A C 1
ATOM 1140 O O . ASP A 1 137 ? -9.631 -3.051 5.906 1.00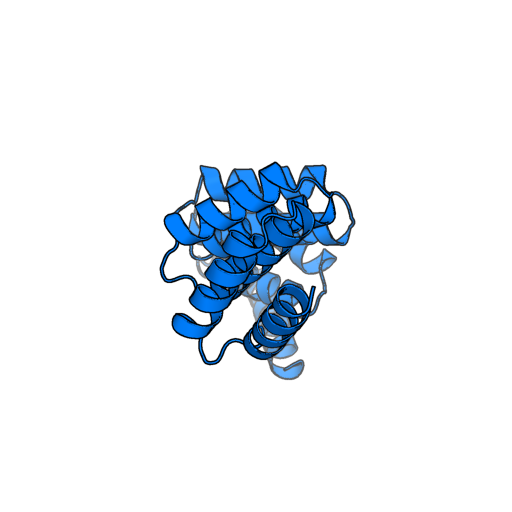 98.44 137 ASP A O 1
ATOM 1144 N N . ALA A 1 138 ? -8.155 -3.249 4.233 1.00 98.50 138 ALA A N 1
ATOM 1145 C CA . ALA A 1 138 ? -6.978 -3.022 5.056 1.00 98.50 138 ALA A CA 1
ATOM 1146 C C . ALA A 1 138 ? -6.968 -1.611 5.644 1.00 98.50 138 ALA A C 1
ATOM 1148 O O . ALA A 1 138 ? -6.713 -1.460 6.839 1.00 98.50 138 ALA A O 1
ATOM 1149 N N . CYS A 1 139 ? -7.305 -0.591 4.853 1.00 98.75 139 CYS A N 1
ATOM 1150 C CA . CYS A 1 139 ? -7.393 0.780 5.349 1.00 98.75 139 CYS A CA 1
ATOM 1151 C C . CYS A 1 139 ? -8.409 0.904 6.493 1.00 98.75 139 CYS A C 1
ATOM 1153 O O . CYS A 1 139 ? -8.067 1.442 7.545 1.00 98.75 139 CYS A O 1
ATOM 1155 N N . TYR A 1 140 ? -9.622 0.358 6.337 1.00 98.81 140 TYR A N 1
ATOM 1156 C CA . TYR A 1 140 ? -10.622 0.358 7.412 1.00 98.81 140 TYR A CA 1
ATOM 1157 C C . TYR A 1 140 ? -10.110 -0.348 8.671 1.00 98.81 140 TYR A C 1
ATOM 1159 O O . TYR A 1 140 ? -10.256 0.177 9.775 1.00 98.81 140 TYR A O 1
ATOM 1167 N N . PHE A 1 141 ? -9.466 -1.506 8.514 1.00 98.81 141 PHE A N 1
ATOM 1168 C CA . PHE A 1 141 ? -8.941 -2.274 9.639 1.00 98.81 141 PHE A CA 1
ATOM 1169 C C . PHE A 1 141 ? -7.895 -1.487 10.434 1.00 98.81 141 PHE A C 1
ATOM 1171 O O . PHE A 1 141 ? -8.000 -1.369 11.654 1.00 98.81 141 PHE A O 1
ATOM 1178 N N . TYR A 1 142 ? -6.906 -0.902 9.753 1.00 98.81 142 TYR A N 1
ATOM 1179 C CA . TYR A 1 142 ? -5.855 -0.145 10.429 1.00 98.81 142 TYR A CA 1
ATOM 1180 C C . TYR A 1 142 ? -6.371 1.171 11.019 1.00 98.81 142 TYR A C 1
ATOM 1182 O O . TYR A 1 142 ? -5.947 1.538 12.111 1.00 98.81 142 TYR A O 1
ATOM 1190 N N . ILE A 1 143 ? -7.329 1.854 10.382 1.00 98.81 143 ILE A N 1
ATOM 1191 C CA . ILE A 1 143 ? -7.993 3.023 10.986 1.00 98.81 143 ILE A CA 1
ATOM 1192 C C . ILE A 1 143 ? -8.685 2.629 12.297 1.00 98.81 143 ILE A C 1
ATOM 1194 O O . ILE A 1 143 ? -8.536 3.327 13.301 1.00 98.81 143 ILE A O 1
ATOM 1198 N N . ALA A 1 144 ? -9.407 1.506 12.309 1.00 98.75 144 ALA A N 1
ATOM 1199 C CA . ALA A 1 144 ? -10.085 1.014 13.502 1.00 98.75 144 ALA A CA 1
ATOM 1200 C C . ALA A 1 144 ? -9.093 0.659 14.622 1.00 98.75 144 ALA A C 1
ATOM 1202 O O . ALA A 1 144 ? -9.293 1.069 15.765 1.00 98.75 144 ALA A O 1
ATOM 1203 N N . GLN A 1 145 ? -7.976 -0.001 14.293 1.00 98.62 145 GLN A N 1
ATOM 1204 C CA . GLN A 1 145 ? -6.892 -0.260 15.247 1.00 98.62 145 GLN A CA 1
ATOM 1205 C C . GLN A 1 145 ? -6.279 1.027 15.808 1.00 98.62 145 GLN A C 1
ATOM 1207 O O . GLN A 1 145 ? -5.973 1.095 16.997 1.00 98.62 145 GLN A O 1
ATOM 1212 N N . ILE A 1 146 ? -6.099 2.061 14.980 1.00 98.69 146 ILE A N 1
ATOM 1213 C CA . ILE A 1 146 ? -5.598 3.356 15.454 1.00 98.69 146 ILE A CA 1
ATOM 1214 C C . ILE A 1 146 ? -6.606 3.992 16.418 1.00 98.69 146 ILE A C 1
ATOM 1216 O O . ILE A 1 146 ? -6.204 4.437 17.491 1.00 98.69 146 ILE A O 1
ATOM 1220 N N . TYR A 1 147 ? -7.904 3.995 16.094 1.00 98.62 147 TYR A N 1
ATOM 1221 C CA . TYR A 1 147 ? -8.929 4.496 17.019 1.00 98.62 147 TYR A CA 1
ATOM 1222 C C . TYR A 1 147 ? -8.949 3.733 18.340 1.00 98.62 147 TYR A C 1
ATOM 1224 O O . TYR A 1 147 ? -9.136 4.329 19.398 1.00 98.62 147 TYR A O 1
ATOM 1232 N N . GLU A 1 148 ? -8.716 2.429 18.293 1.00 97.81 148 GLU A N 1
ATOM 1233 C CA . GLU A 1 148 ? -8.640 1.607 19.487 1.00 97.81 148 GLU A CA 1
ATOM 1234 C C . GLU A 1 148 ? -7.440 1.978 20.375 1.00 97.81 148 GLU A C 1
ATOM 1236 O O . GLU A 1 148 ? -7.598 2.149 21.585 1.00 97.81 148 GLU A O 1
ATOM 1241 N N . ARG A 1 149 ? -6.257 2.194 19.778 1.00 96.75 149 ARG A N 1
ATOM 1242 C CA . ARG A 1 149 ? -5.063 2.701 20.486 1.00 96.75 149 ARG A CA 1
ATOM 1243 C C . ARG A 1 149 ? -5.302 4.081 21.101 1.00 96.75 149 ARG A C 1
ATOM 1245 O O . ARG A 1 149 ? -4.801 4.371 22.183 1.00 96.75 149 ARG A O 1
ATOM 1252 N N . GLU A 1 150 ? -6.097 4.913 20.433 1.00 97.31 150 GLU A N 1
ATOM 1253 C CA . GLU A 1 150 ? -6.545 6.222 20.923 1.00 97.31 150 GLU A CA 1
ATOM 1254 C C . GLU A 1 150 ? -7.653 6.127 21.992 1.00 97.31 150 GLU A C 1
ATOM 1256 O O . GLU A 1 150 ? -8.112 7.159 22.478 1.00 97.31 150 GLU A O 1
ATOM 1261 N N . LYS A 1 151 ? -8.097 4.915 22.363 1.00 97.50 151 LYS A N 1
ATOM 1262 C CA . LYS A 1 151 ? -9.241 4.647 23.257 1.00 97.50 151 LYS A CA 1
ATOM 1263 C C . LYS A 1 151 ? -10.572 5.226 22.758 1.00 97.50 151 LYS A C 1
ATOM 1265 O O . LYS A 1 151 ? -11.530 5.346 23.516 1.00 97.50 151 LYS A O 1
ATOM 1270 N N . ALA A 1 152 ? -10.663 5.558 21.472 1.00 98.19 152 ALA A N 1
ATOM 1271 C CA . ALA A 1 152 ? -11.883 6.014 20.817 1.00 98.19 152 ALA A CA 1
ATOM 1272 C C . ALA A 1 152 ? -12.729 4.806 20.377 1.00 98.19 152 ALA A C 1
ATOM 1274 O O . ALA A 1 152 ? -12.937 4.573 19.183 1.00 98.19 152 ALA A O 1
ATOM 1275 N N . TYR A 1 153 ? -13.188 4.020 21.352 1.00 98.38 153 TYR A N 1
ATOM 1276 C CA . TYR A 1 153 ? -13.808 2.710 21.139 1.00 98.38 153 TYR A CA 1
ATOM 1277 C C . TYR A 1 153 ? -15.046 2.746 20.238 1.00 98.38 153 TYR A C 1
ATOM 1279 O O . TYR A 1 153 ? -15.136 1.940 19.313 1.00 98.38 153 TYR A O 1
ATOM 1287 N N . ASP A 1 154 ? -15.920 3.743 20.393 1.00 98.12 154 ASP A N 1
ATOM 1288 C CA . ASP A 1 154 ? -17.096 3.909 19.524 1.00 98.12 154 ASP A CA 1
ATOM 1289 C C . ASP A 1 154 ? -16.706 4.064 18.048 1.00 98.12 154 ASP A C 1
ATOM 1291 O O . ASP A 1 154 ? -17.315 3.478 17.149 1.00 98.12 154 ASP A O 1
ATOM 1295 N N . LYS A 1 155 ? -15.641 4.833 17.779 1.00 98.44 155 LYS A N 1
ATOM 1296 C CA . LYS A 1 155 ? -15.122 5.031 16.418 1.00 98.44 155 LYS A CA 1
ATOM 1297 C C . LYS A 1 155 ? -14.459 3.763 15.894 1.00 98.44 155 LYS A C 1
ATOM 1299 O O . LYS A 1 155 ? -14.629 3.448 14.717 1.00 98.44 155 LYS A O 1
ATOM 1304 N N . ALA A 1 156 ? -13.734 3.038 16.746 1.00 98.69 156 ALA A N 1
ATOM 1305 C CA . ALA A 1 156 ? -13.119 1.765 16.386 1.00 98.69 156 ALA A CA 1
ATOM 1306 C C . ALA A 1 156 ? -14.187 0.739 15.976 1.00 98.69 156 ALA A C 1
ATOM 1308 O O . ALA A 1 156 ? -14.131 0.230 14.857 1.00 98.69 156 ALA A O 1
ATOM 1309 N N . ILE A 1 157 ? -15.207 0.519 16.816 1.00 98.69 157 ILE A N 1
ATOM 1310 C CA . ILE A 1 157 ? -16.319 -0.403 16.539 1.00 98.69 157 ILE A CA 1
ATOM 1311 C C . ILE A 1 157 ? -17.033 -0.014 15.246 1.00 98.69 157 ILE A C 1
ATOM 1313 O O . ILE A 1 157 ? -17.179 -0.853 14.358 1.00 98.69 157 ILE A O 1
ATOM 1317 N N . LYS A 1 158 ? -17.412 1.263 15.090 1.00 98.62 158 LYS A N 1
ATOM 1318 C CA . LYS A 1 158 ? -18.080 1.739 13.870 1.00 98.62 158 LYS A CA 1
ATOM 1319 C C . LYS A 1 158 ? -17.233 1.488 12.619 1.00 98.62 158 LYS A C 1
ATOM 1321 O O . LYS A 1 158 ? -17.757 1.082 11.588 1.00 98.62 158 LYS A O 1
ATOM 1326 N N . THR A 1 159 ? -15.921 1.692 12.704 1.00 98.75 159 THR A N 1
ATOM 1327 C CA . THR A 1 159 ? -15.011 1.479 11.569 1.00 98.75 159 THR A CA 1
ATOM 1328 C C . THR A 1 159 ? -14.852 -0.011 11.238 1.00 98.75 159 THR A C 1
ATOM 1330 O O . THR A 1 159 ? -14.892 -0.376 10.064 1.00 98.75 159 THR A O 1
ATOM 1333 N N . TYR A 1 160 ? -14.744 -0.888 12.243 1.00 98.81 160 TYR A N 1
ATOM 1334 C CA . TYR A 1 160 ? -14.749 -2.341 12.029 1.00 98.81 160 TYR A CA 1
ATOM 1335 C C . TYR A 1 160 ? -16.076 -2.830 11.425 1.00 98.81 160 TYR A C 1
ATOM 1337 O O . TYR A 1 160 ? -16.071 -3.681 10.539 1.00 98.81 160 TYR A O 1
ATOM 1345 N N . GLN A 1 161 ? -17.215 -2.275 11.845 1.00 98.69 161 GLN A N 1
ATOM 1346 C CA . GLN A 1 161 ? -18.521 -2.595 11.258 1.00 98.69 161 GLN A CA 1
ATOM 1347 C C . GLN A 1 161 ? -18.607 -2.178 9.783 1.00 98.69 161 GLN A C 1
ATOM 1349 O O . GLN A 1 161 ? -19.105 -2.948 8.963 1.00 98.69 161 GLN A O 1
ATOM 1354 N N . GLU A 1 162 ? -18.080 -1.003 9.422 1.00 98.50 162 GLU A N 1
ATOM 1355 C CA . GLU A 1 162 ? -18.000 -0.571 8.020 1.00 98.50 162 GLU A CA 1
ATOM 1356 C C . GLU A 1 162 ? -17.120 -1.505 7.177 1.00 98.50 162 GLU A C 1
ATOM 1358 O O . GLU A 1 162 ? -17.508 -1.833 6.055 1.00 98.50 162 GLU A O 1
ATOM 1363 N N . LEU A 1 163 ? -15.998 -2.004 7.718 1.00 98.50 163 LEU A N 1
ATOM 1364 C CA . LEU A 1 163 ? -15.192 -3.045 7.063 1.00 98.50 163 LEU A CA 1
ATOM 1365 C C . LEU A 1 163 ? -16.039 -4.282 6.767 1.00 98.50 163 LEU A C 1
ATOM 1367 O O . LEU A 1 163 ? -16.093 -4.723 5.623 1.00 98.50 163 LEU A O 1
ATOM 1371 N N . ILE A 1 164 ? -16.720 -4.825 7.780 1.00 98.69 164 ILE A N 1
ATOM 1372 C CA . ILE A 1 164 ? -17.518 -6.055 7.652 1.00 98.69 164 ILE A CA 1
ATOM 1373 C C . ILE A 1 164 ? -18.656 -5.867 6.643 1.00 98.69 164 ILE A C 1
ATOM 1375 O O . ILE A 1 164 ? -18.948 -6.769 5.861 1.00 98.69 164 ILE A O 1
ATOM 1379 N N . LYS A 1 165 ? -19.287 -4.689 6.641 1.00 98.31 165 LYS A N 1
ATOM 1380 C CA . LYS A 1 165 ? -20.388 -4.354 5.736 1.00 98.31 165 LYS A CA 1
ATOM 1381 C C . LYS A 1 165 ? -19.928 -4.189 4.287 1.00 98.31 165 LYS A C 1
ATOM 1383 O O . LYS A 1 165 ? -20.604 -4.672 3.384 1.00 98.31 165 LYS A O 1
ATOM 1388 N N . LYS A 1 166 ? -18.821 -3.477 4.054 1.00 97.38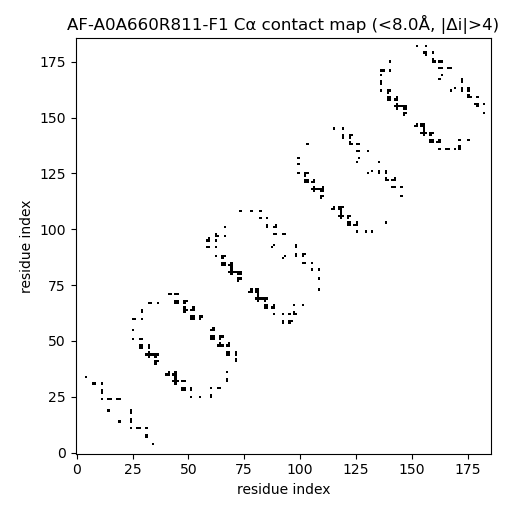 166 LYS A N 1
ATOM 1389 C CA . LYS A 1 166 ? -18.322 -3.156 2.704 1.00 97.38 166 LYS A CA 1
ATOM 1390 C C . LYS A 1 166 ? -17.499 -4.288 2.089 1.00 97.38 166 LYS A C 1
ATOM 1392 O O . LYS A 1 166 ? -17.514 -4.447 0.875 1.00 97.38 166 LYS A O 1
ATOM 1397 N N . PHE A 1 167 ? -16.818 -5.080 2.916 1.00 98.00 167 PHE A N 1
ATOM 1398 C CA . PHE A 1 167 ? -15.912 -6.149 2.495 1.00 98.00 167 PHE A CA 1
ATOM 1399 C C . PHE A 1 167 ? -16.229 -7.461 3.230 1.00 98.00 167 PHE A C 1
ATOM 1401 O O . PHE A 1 167 ? -15.384 -7.975 3.965 1.00 98.00 167 PHE A O 1
ATOM 1408 N N . PRO A 1 168 ? -17.430 -8.041 3.043 1.00 97.50 168 PRO A N 1
ATOM 1409 C CA . PRO A 1 168 ? -17.876 -9.209 3.809 1.00 97.50 168 PRO A CA 1
ATOM 1410 C C . PRO A 1 168 ? -16.985 -10.451 3.638 1.00 97.50 168 PRO A C 1
ATOM 1412 O O . PRO A 1 168 ? -16.937 -11.288 4.535 1.00 97.50 168 PRO A O 1
ATOM 1415 N N . ASN A 1 169 ? -16.250 -10.546 2.525 1.00 97.00 169 ASN A N 1
ATOM 1416 C CA . ASN A 1 169 ? -15.326 -11.646 2.222 1.00 97.00 169 ASN A CA 1
ATOM 1417 C C . ASN A 1 169 ? -13.853 -11.303 2.515 1.00 97.00 169 ASN A C 1
ATOM 1419 O O . ASN A 1 169 ? -12.961 -12.055 2.125 1.00 97.00 169 ASN A O 1
ATOM 1423 N N . SER A 1 170 ? -13.570 -10.157 3.146 1.00 97.75 170 SER A N 1
ATOM 1424 C CA . SER A 1 170 ? -12.195 -9.779 3.476 1.00 97.75 170 SER A CA 1
ATOM 1425 C C . SER A 1 170 ? -11.591 -10.758 4.492 1.00 97.75 170 SER A C 1
ATOM 1427 O O . SER A 1 170 ? -12.249 -11.097 5.482 1.00 97.75 170 SER A O 1
ATOM 1429 N N . PRO A 1 171 ? -10.307 -11.141 4.343 1.00 97.44 171 PRO A N 1
ATOM 1430 C CA . PRO A 1 171 ? -9.604 -11.948 5.341 1.00 97.44 171 PRO A CA 1
ATOM 1431 C C . PRO A 1 171 ? -9.477 -11.246 6.703 1.00 97.44 171 PRO A C 1
ATOM 1433 O O . PRO A 1 171 ? -9.127 -11.888 7.686 1.00 97.44 171 PRO A O 1
ATOM 1436 N N . LYS A 1 172 ? -9.771 -9.940 6.785 1.00 97.81 172 LYS A N 1
ATOM 1437 C CA . LYS A 1 172 ? -9.740 -9.150 8.025 1.00 97.81 172 LYS A CA 1
ATOM 1438 C C . LYS A 1 172 ? -11.061 -9.169 8.794 1.00 97.81 172 LYS A C 1
ATOM 1440 O O . LYS A 1 172 ? -11.106 -8.687 9.922 1.00 97.81 172 LYS A O 1
ATOM 1445 N N . VAL A 1 173 ? -12.137 -9.709 8.213 1.00 98.62 173 VAL A N 1
ATOM 1446 C CA . VAL A 1 173 ? -13.455 -9.786 8.868 1.00 98.62 173 VAL A CA 1
ATOM 1447 C C . VAL A 1 173 ? -13.420 -10.575 10.184 1.00 98.62 173 VAL A C 1
ATOM 1449 O O . VAL A 1 173 ? -13.976 -10.065 11.160 1.00 98.62 173 VAL A O 1
ATOM 1452 N N . PRO A 1 174 ? -12.784 -11.762 10.273 1.00 98.56 174 PRO A N 1
ATOM 1453 C CA . PRO A 1 174 ? -12.702 -12.499 11.535 1.00 98.56 174 PRO A CA 1
ATOM 1454 C C . PRO A 1 174 ? -12.025 -11.686 12.645 1.00 98.56 174 PRO A C 1
ATOM 1456 O O . PRO A 1 174 ? -12.572 -11.563 13.741 1.00 98.56 174 PRO A O 1
ATOM 1459 N N . ASP A 1 175 ? -10.892 -11.050 12.334 1.00 98.31 175 ASP A N 1
ATOM 1460 C CA . ASP A 1 175 ? -10.161 -10.211 13.286 1.00 98.31 175 ASP A CA 1
ATOM 1461 C C . ASP A 1 175 ? -10.986 -8.992 13.709 1.00 98.31 175 ASP A C 1
ATOM 1463 O O . ASP A 1 175 ? -11.066 -8.677 14.894 1.00 98.31 175 ASP A O 1
ATOM 1467 N N . ALA A 1 176 ? -11.653 -8.326 12.761 1.00 98.56 176 ALA A N 1
ATOM 1468 C CA . ALA A 1 176 ? -12.512 -7.180 13.044 1.00 98.56 176 ALA A CA 1
ATOM 1469 C C . ALA A 1 176 ? -13.654 -7.538 14.013 1.00 98.56 176 ALA A C 1
ATOM 1471 O O . ALA A 1 176 ? -13.913 -6.786 14.952 1.00 98.56 176 ALA A O 1
ATOM 1472 N N . ARG A 1 177 ? -14.308 -8.696 13.829 1.00 98.50 177 ARG A N 1
ATOM 1473 C CA . ARG A 1 177 ? -15.359 -9.184 14.744 1.00 98.50 177 ARG A CA 1
ATOM 1474 C C . ARG A 1 177 ? -14.811 -9.433 16.143 1.00 98.50 177 ARG A C 1
ATOM 1476 O O . ARG A 1 177 ? -15.365 -8.912 17.107 1.00 98.50 177 ARG A O 1
ATOM 1483 N N . LYS A 1 178 ? -13.680 -10.138 16.234 1.00 98.44 178 LYS A N 1
ATOM 1484 C CA . LYS A 1 178 ? -13.003 -10.401 17.506 1.00 98.44 178 LYS A CA 1
ATOM 1485 C C . LYS A 1 178 ? -12.668 -9.103 18.248 1.00 98.44 178 LYS A C 1
ATOM 1487 O O . LYS A 1 178 ? -12.942 -8.992 19.439 1.00 98.44 178 LYS A O 1
ATOM 1492 N N . ARG A 1 179 ? -12.135 -8.090 17.551 1.00 98.31 179 ARG A N 1
ATOM 1493 C CA . ARG A 1 179 ? -11.852 -6.781 18.169 1.00 98.31 179 ARG A CA 1
ATOM 1494 C C . ARG A 1 179 ? -13.117 -6.091 18.674 1.00 98.31 179 ARG A C 1
ATOM 1496 O O . ARG A 1 179 ? -13.080 -5.528 19.760 1.00 98.31 179 ARG A O 1
ATOM 1503 N N . ILE A 1 180 ? -14.227 -6.130 17.930 1.00 98.50 180 ILE A N 1
ATOM 1504 C CA . ILE A 1 180 ? -15.504 -5.551 18.387 1.00 98.50 180 ILE A CA 1
ATOM 1505 C C . ILE A 1 180 ? -15.961 -6.207 19.697 1.00 98.50 180 ILE A C 1
ATOM 1507 O O . ILE A 1 180 ? -16.325 -5.492 20.631 1.00 98.50 180 ILE A O 1
ATOM 1511 N N . GLU A 1 181 ? -15.922 -7.537 19.781 1.00 98.12 181 GLU A N 1
ATOM 1512 C CA . GLU A 1 181 ? -16.303 -8.289 20.985 1.00 98.12 181 GLU A CA 1
ATOM 1513 C C . GLU A 1 181 ? -15.420 -7.912 22.183 1.00 98.12 181 GLU A C 1
ATOM 1515 O O . GLU A 1 181 ? -15.928 -7.553 23.243 1.00 98.12 181 GLU A O 1
ATOM 1520 N N . GLU A 1 182 ? -14.098 -7.901 21.995 1.00 97.69 182 GLU A N 1
ATOM 1521 C CA . GLU A 1 182 ? -13.128 -7.565 23.045 1.00 97.69 182 GLU A CA 1
ATOM 1522 C C . GLU A 1 182 ? -13.216 -6.109 23.519 1.00 97.69 182 GLU A C 1
ATOM 1524 O O . GLU A 1 182 ? -12.896 -5.824 24.672 1.00 97.69 182 GLU A O 1
ATOM 1529 N N . ILE A 1 183 ? -13.604 -5.174 22.647 1.00 97.25 183 ILE A N 1
ATOM 1530 C CA . ILE A 1 183 ? -13.840 -3.775 23.028 1.00 97.25 183 ILE A CA 1
ATOM 1531 C C . ILE A 1 183 ? -15.156 -3.653 23.801 1.00 97.25 183 ILE A C 1
ATOM 1533 O O . ILE A 1 183 ? -15.200 -2.942 24.798 1.00 97.25 183 ILE A O 1
ATOM 1537 N N . SER A 1 184 ? -16.208 -4.347 23.358 1.00 94.25 184 SER A N 1
ATOM 1538 C CA . SER A 1 184 ? -17.551 -4.264 23.958 1.00 94.25 184 SER A CA 1
ATOM 1539 C C . SER A 1 184 ? -17.644 -4.947 25.325 1.00 94.25 184 SER A C 1
ATOM 1541 O O . SER A 1 184 ? -18.564 -4.670 26.086 1.00 94.25 184 SER A O 1
ATOM 1543 N N . ALA A 1 185 ? -16.711 -5.852 25.627 1.00 94.38 185 ALA A N 1
ATOM 1544 C CA . ALA A 1 185 ? -16.622 -6.551 26.906 1.00 94.38 185 ALA A CA 1
ATOM 1545 C C . ALA A 1 185 ? -15.844 -5.781 27.996 1.00 94.38 185 ALA A C 1
ATOM 1547 O O . ALA A 1 185 ? -15.684 -6.308 29.097 1.00 94.38 185 ALA A O 1
ATOM 1548 N N . ARG A 1 186 ? -15.312 -4.590 27.691 1.00 81.94 186 ARG A N 1
ATOM 1549 C CA . ARG A 1 186 ? -14.584 -3.725 28.636 1.00 81.94 186 ARG A CA 1
ATOM 1550 C C . ARG A 1 186 ? -15.519 -2.754 29.338 1.00 81.94 186 ARG A C 1
ATOM 1552 O O . ARG A 1 186 ? -15.251 -2.496 30.530 1.00 81.94 186 ARG A O 1
#

Mean predicted aligned error: 3.46 Å

Solvent-accessible surface area (backbone atoms only — not comparable to full-atom values): 9682 Å² total; per-residue (Å²): 105,72,68,62,49,52,55,50,48,55,53,41,60,49,44,50,72,78,41,64,86,41,85,62,41,65,56,44,51,47,56,48,24,52,49,26,48,76,70,66,40,40,68,64,15,35,58,48,24,57,52,44,52,72,70,56,86,50,65,63,59,36,33,46,21,31,45,51,43,15,51,38,27,46,75,70,64,38,54,70,58,15,50,54,30,30,51,49,27,52,69,77,34,60,86,37,93,48,24,59,56,34,36,49,53,50,15,51,50,27,44,75,71,67,38,54,71,62,12,42,53,32,29,52,48,32,44,70,76,38,72,85,45,90,62,42,53,55,34,31,48,52,43,15,52,49,28,44,76,69,65,38,49,72,60,13,42,53,31,30,49,49,29,42,71,76,34,70,84,42,90,57,36,68,57,38,51,52,50,42,52,63,60,74,74,107